Protein AF-A0A2W5VFY7-F1 (afdb_monomer_lite)

Secondary structure (DSSP, 8-state):
-HHHHHHHHHHHTSHHHHHHHHHHHSS-EEHHHHHTTSSS-HHHHHHHHHHHHHTTSEEEEEETTEEEEEE-THHHHHHHHHHHTTS-SS-HHHHHHHHHHHHHTT-SSHHHHHHHHHHHHHHHHTSSS--HHHHHHHHHHHHHHHHHHHHHHHHHHHHHHHTSPPPP------PPEEGGGS-HHHHHHHHHHHTT--HHHHHHHHT--HHHHHHHHHHHHTTS--PPPPS----SS----HHHHHHHHHH--TTEEEEEEE-TTS-EEEEEEE---

Radius of gyration: 32.77 Å; chains: 1; bounding box: 56×62×83 Å

Foldseek 3Di:
DVVLLVLVVVLVVDPLSVVLLVVLVVHKDWLCVSCVVDPDDSVVSVVSVVSCVVSVQWDWDDDPPTIIIHGDCPSVVVNVVVCPQPPDPDDPVVLLVLLLVLQVVQDDDNVSSNVRSVVLVVVQVVPVRRDSVVSSVCRNVSNVVVSVVCVVVVVVVVVVQVVADDDDDDDDDFDAAALVVDDPLLSVLVVVQLVVDALVRSCVVSVHDSVVNVVSVVVQCVGGVPDPPPDHDDDDQPDCPPSSVVCQVVSPDVFKHWGWGADNVSHIHIHIYGHDD

Organism: NCBI:txid48

InterPro domains:
  IPR001845 HTH ArsR-type DNA-binding domain [PR00778] (9-24)
  IPR001845 HTH ArsR-type DNA-binding domain [PR00778] (41-56)
  IPR001845 HTH ArsR-type DNA-binding domain [PR00778] (56-71)
  IPR001845 HTH ArsR-type DNA-binding domain [PS50987] (1-91)
  IPR001845 HTH ArsR-type DNA-binding domain [SM00418] (7-85)
  IPR011991 ArsR-like helix-turn-helix domain [cd00090] (9-75)
  IPR036388 Winged helix-like DNA-binding domain superfamily [G3DSA:1.10.10.10] (1-99)
  IPR036390 Winged helix DNA-binding domain superfamily [SSF46785] (1-86)
  IPR051081 HTH-type Metal-responsive Transcriptional Regulators [PTHR33154] (3-89)

Sequence (277 aa):
MVEQLDAVFHALADATRRSMLTHLADGERTVGELAEPFAMSFAGASKHLKVLEAAGLVRRRVEGRRHYFRLHAERLTDAHRWLGKRVPKKPVAAVRALAVEASRRHARVAHEVEDLAHDLILSALRRQSFDEDQFVRSLPGAARRHAAFVARTAGRRRAREAAVPPDDERQSSVDGAPISVLSPALQTTLRLLFAGLEKHELRYALGVSDAALRKRFEALRARAPIERPEATSNRAPPQLRRSQVGALPTLAGKSARVLAASDPDEHGLIFTEVLTK

Structure (mmCIF, N/CA/C/O backbone):
data_AF-A0A2W5VFY7-F1
#
_entry.id   AF-A0A2W5VFY7-F1
#
loop_
_atom_site.group_PDB
_atom_site.id
_atom_site.type_symbol
_atom_site.label_atom_id
_atom_site.label_alt_id
_atom_site.label_comp_id
_atom_site.label_asym_id
_atom_site.label_entity_id
_atom_site.label_seq_id
_atom_site.pdbx_PDB_ins_code
_atom_site.Cartn_x
_atom_site.Cartn_y
_atom_site.Cartn_z
_atom_site.occupancy
_atom_site.B_iso_or_equiv
_atom_site.auth_seq_id
_atom_site.auth_comp_id
_atom_site.auth_asym_id
_atom_site.auth_atom_id
_atom_site.pdbx_PDB_model_num
ATOM 1 N N . MET A 1 1 ? -18.248 -13.025 1.501 1.00 56.94 1 MET A N 1
ATOM 2 C CA . MET A 1 1 ? -16.785 -12.879 1.719 1.00 56.94 1 MET A CA 1
ATOM 3 C C . MET A 1 1 ? -16.292 -11.455 1.442 1.00 56.94 1 MET A C 1
ATOM 5 O O . MET A 1 1 ? -15.515 -10.968 2.246 1.00 56.94 1 MET A O 1
ATOM 9 N N . VAL A 1 2 ? -16.739 -10.778 0.368 1.00 63.44 2 VAL A N 1
ATOM 10 C CA . VAL A 1 2 ? -16.391 -9.361 0.090 1.00 63.44 2 VAL A CA 1
ATOM 11 C C . VAL A 1 2 ? -17.036 -8.408 1.107 1.00 63.44 2 VAL A C 1
ATOM 13 O O . VAL A 1 2 ? -16.309 -7.710 1.798 1.00 63.44 2 VAL A O 1
ATOM 16 N N . GLU A 1 3 ? -18.349 -8.512 1.337 1.00 68.94 3 GLU A N 1
ATOM 17 C CA . GLU A 1 3 ? -19.066 -7.668 2.319 1.00 68.94 3 GLU A CA 1
ATOM 18 C C . GLU A 1 3 ? -18.508 -7.771 3.752 1.00 68.94 3 GLU A C 1
ATOM 20 O O . GLU A 1 3 ? -18.483 -6.803 4.509 1.00 68.94 3 GLU A O 1
ATOM 25 N N . GLN A 1 4 ? -18.006 -8.950 4.134 1.00 78.81 4 GLN A N 1
ATOM 26 C CA . GLN A 1 4 ? -17.388 -9.164 5.447 1.00 78.81 4 GLN A CA 1
ATOM 27 C C . GLN A 1 4 ? -16.057 -8.412 5.582 1.00 78.81 4 GLN A C 1
ATOM 29 O O . GLN A 1 4 ? -15.710 -7.940 6.663 1.00 78.81 4 GLN A O 1
ATOM 34 N N . LEU A 1 5 ? -15.303 -8.325 4.485 1.00 88.31 5 LEU A N 1
ATOM 35 C CA . LEU A 1 5 ? -14.035 -7.612 4.419 1.00 88.31 5 LEU A CA 1
ATOM 36 C C . LEU A 1 5 ? -14.268 -6.098 4.441 1.00 88.31 5 LEU A C 1
ATOM 38 O O . LEU A 1 5 ? -13.533 -5.380 5.113 1.00 88.31 5 LEU A O 1
ATOM 42 N N . ASP A 1 6 ? -15.333 -5.637 3.781 1.00 91.75 6 ASP A N 1
ATOM 43 C CA . ASP A 1 6 ? -15.760 -4.236 3.800 1.00 91.75 6 ASP A CA 1
ATOM 44 C C . ASP A 1 6 ? -16.094 -3.782 5.224 1.00 91.75 6 ASP A C 1
ATOM 46 O O . ASP A 1 6 ? -15.643 -2.721 5.653 1.00 91.75 6 ASP A O 1
ATOM 50 N N . ALA A 1 7 ? -16.793 -4.615 6.005 1.00 92.25 7 ALA A N 1
ATOM 51 C CA . ALA A 1 7 ? -17.076 -4.330 7.412 1.00 92.25 7 ALA A CA 1
ATOM 52 C C . ALA A 1 7 ? -15.793 -4.221 8.256 1.00 92.25 7 ALA A C 1
ATOM 54 O O . ALA A 1 7 ? -15.668 -3.311 9.080 1.00 92.25 7 ALA A O 1
ATOM 55 N N . VAL A 1 8 ? -14.815 -5.106 8.028 1.00 93.81 8 VAL A N 1
ATOM 56 C CA . VAL A 1 8 ? -13.508 -5.052 8.702 1.00 93.81 8 VAL A CA 1
ATOM 57 C C . VAL A 1 8 ? -12.749 -3.782 8.325 1.00 93.81 8 VAL A C 1
ATOM 59 O O . VAL A 1 8 ? -12.285 -3.072 9.213 1.00 93.81 8 VAL A O 1
ATOM 62 N N . PHE A 1 9 ? -12.647 -3.444 7.039 1.00 93.62 9 PHE A N 1
ATOM 63 C CA . PHE A 1 9 ? -11.947 -2.232 6.610 1.00 93.62 9 PHE A CA 1
ATOM 64 C C . PHE A 1 9 ? -12.650 -0.959 7.073 1.00 93.62 9 PHE A C 1
ATOM 66 O O . PHE A 1 9 ? -11.986 -0.038 7.547 1.00 9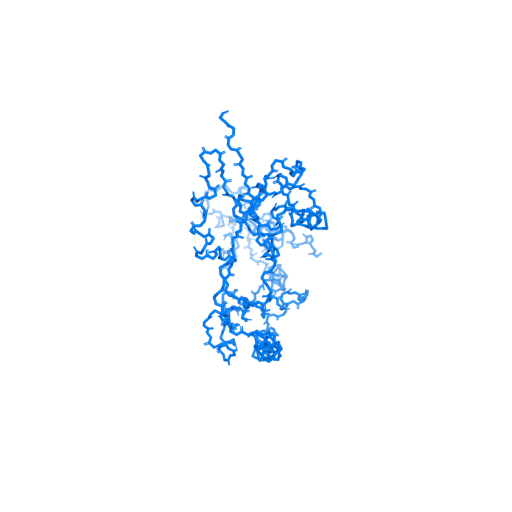3.62 9 PHE A O 1
ATOM 73 N N . HIS A 1 10 ? -13.981 -0.925 7.030 1.00 95.25 10 HIS A N 1
ATOM 74 C CA . HIS A 1 10 ? -14.764 0.173 7.583 1.00 95.25 10 HIS A CA 1
ATOM 75 C C . HIS A 1 10 ? -14.499 0.339 9.085 1.00 95.25 10 HIS A C 1
ATOM 77 O O . HIS A 1 10 ? -14.251 1.447 9.567 1.00 95.25 10 HIS A O 1
ATOM 83 N N . ALA A 1 11 ? -14.478 -0.760 9.841 1.00 95.69 11 ALA A N 1
ATOM 84 C CA . ALA A 1 11 ? -14.144 -0.729 11.257 1.00 95.69 11 ALA A CA 1
ATOM 85 C C . ALA A 1 11 ? -12.695 -0.260 11.495 1.00 95.69 11 ALA A C 1
ATOM 87 O O . ALA A 1 11 ? -12.460 0.571 12.369 1.00 95.69 11 ALA A O 1
ATOM 88 N N . LEU A 1 12 ? -11.734 -0.706 10.689 1.00 95.44 12 LEU A N 1
ATOM 89 C CA . LEU A 1 12 ? -10.328 -0.325 10.820 1.00 95.44 12 LEU A CA 1
ATOM 90 C C . LEU A 1 12 ? -10.004 1.076 10.288 1.00 95.44 12 LEU A C 1
ATOM 92 O O . LEU A 1 12 ? -8.921 1.564 10.587 1.00 95.44 12 LEU A O 1
ATOM 96 N N . ALA A 1 13 ? -10.889 1.744 9.545 1.00 95.94 13 ALA A N 1
ATOM 97 C CA . ALA A 1 13 ? -10.643 3.086 9.001 1.00 95.94 13 ALA A CA 1
ATOM 98 C C . ALA A 1 13 ? -10.534 4.185 10.083 1.00 95.94 13 ALA A C 1
ATOM 100 O O . ALA A 1 13 ? -9.880 5.206 9.875 1.00 95.94 13 ALA A O 1
ATOM 101 N N . ASP A 1 14 ? -11.087 3.954 11.272 1.00 97.06 14 ASP A N 1
ATOM 102 C CA . ASP A 1 14 ? -11.139 4.910 12.385 1.00 97.06 14 ASP A CA 1
ATOM 103 C C . ASP A 1 14 ? -9.990 4.711 13.384 1.00 97.06 14 ASP A C 1
ATOM 105 O O . ASP A 1 14 ? -9.709 3.594 13.825 1.00 97.06 14 ASP A O 1
ATOM 109 N N . ALA A 1 15 ? -9.313 5.804 13.744 1.00 95.88 15 ALA A N 1
ATOM 110 C CA . ALA A 1 15 ? -8.135 5.764 14.608 1.00 95.88 15 ALA A CA 1
ATOM 111 C C . ALA A 1 15 ? -8.451 5.304 16.040 1.00 95.88 15 ALA A C 1
ATOM 113 O O . ALA A 1 15 ? -7.681 4.530 16.611 1.00 95.88 15 ALA A O 1
ATOM 114 N N . THR A 1 16 ? -9.592 5.715 16.598 1.00 95.69 16 THR A N 1
ATOM 115 C CA . THR A 1 16 ? -10.028 5.302 17.936 1.00 95.69 16 THR A CA 1
ATOM 116 C C . THR A 1 16 ? -10.288 3.803 17.977 1.00 95.69 16 THR A C 1
ATOM 118 O O . THR A 1 16 ? -9.806 3.127 18.882 1.00 95.69 16 THR A O 1
ATOM 121 N N . ARG A 1 17 ? -10.985 3.248 16.976 1.00 96.31 17 ARG A N 1
ATOM 122 C CA . ARG A 1 17 ? -11.237 1.799 16.891 1.00 96.31 17 ARG A CA 1
ATOM 123 C C . ARG A 1 17 ? -9.942 0.998 16.798 1.00 96.31 17 ARG A C 1
ATOM 125 O O . ARG A 1 17 ? -9.814 -0.007 17.490 1.00 96.31 17 ARG A O 1
ATOM 132 N N . ARG A 1 18 ? -8.964 1.457 16.007 1.00 96.62 18 ARG A N 1
ATOM 133 C CA . ARG A 1 18 ? -7.632 0.826 15.959 1.00 96.62 18 ARG A CA 1
ATOM 134 C C . ARG A 1 18 ? -6.934 0.869 17.319 1.00 96.62 18 ARG A C 1
ATOM 136 O O . ARG A 1 18 ? -6.409 -0.149 17.743 1.00 96.62 18 ARG A O 1
ATOM 143 N N . SER A 1 19 ? -6.986 2.003 18.017 1.00 96.00 19 SER A N 1
ATOM 144 C CA . SER A 1 19 ? -6.386 2.146 19.349 1.00 96.00 19 SER A CA 1
ATOM 145 C C . SER A 1 19 ? -7.055 1.241 20.399 1.00 96.00 19 SER A C 1
ATOM 147 O O . SER A 1 19 ? -6.371 0.542 21.143 1.00 96.00 19 SER A O 1
ATOM 149 N N . MET A 1 20 ? -8.390 1.133 20.388 1.00 95.75 20 MET A N 1
ATOM 150 C CA . MET A 1 20 ? -9.117 0.178 21.239 1.00 95.75 20 MET A CA 1
ATOM 151 C C . MET A 1 20 ? -8.705 -1.276 20.964 1.00 95.75 20 MET A C 1
ATOM 153 O O . MET A 1 20 ? -8.529 -2.046 21.905 1.00 95.75 20 MET A O 1
ATOM 157 N N . LEU A 1 21 ? -8.521 -1.660 19.694 1.00 95.75 21 LEU A N 1
ATOM 158 C CA . LEU A 1 21 ? -8.020 -2.994 19.339 1.00 95.75 21 LEU A CA 1
ATOM 159 C C . LEU A 1 21 ? -6.585 -3.225 19.828 1.00 95.75 21 LEU A C 1
ATOM 161 O O . LEU A 1 21 ? -6.291 -4.329 20.275 1.00 95.75 21 LEU A O 1
ATOM 165 N N . THR A 1 22 ? -5.722 -2.204 19.788 1.00 95.19 22 THR A N 1
ATOM 166 C CA . THR A 1 22 ? -4.369 -2.273 20.359 1.00 95.19 22 THR A CA 1
ATOM 167 C C . THR A 1 22 ? -4.423 -2.562 21.858 1.00 95.19 22 THR A C 1
ATOM 169 O O . THR A 1 22 ? -3.763 -3.487 22.310 1.00 95.19 22 THR A O 1
ATOM 172 N N . HIS A 1 23 ? -5.269 -1.868 22.626 1.00 94.25 23 HIS A N 1
ATOM 173 C CA . HIS A 1 23 ? -5.410 -2.141 24.065 1.00 94.25 23 HIS A CA 1
ATOM 174 C C . HIS A 1 23 ? -5.974 -3.536 24.364 1.00 94.25 23 HIS A C 1
ATOM 176 O O . HIS A 1 23 ? -5.643 -4.133 25.388 1.00 94.25 23 HIS A O 1
ATOM 182 N N . LEU A 1 24 ? -6.826 -4.059 23.478 1.00 95.50 24 LEU A N 1
ATOM 183 C CA . LEU A 1 24 ? -7.365 -5.417 23.571 1.00 95.50 24 LEU A CA 1
ATOM 184 C C . LEU A 1 24 ? -6.367 -6.506 23.161 1.00 95.50 24 LEU A C 1
ATOM 186 O O . LEU A 1 24 ? -6.629 -7.682 23.420 1.00 95.50 24 LEU A O 1
ATOM 190 N N . ALA A 1 25 ? -5.250 -6.149 22.520 1.00 93.19 25 ALA A N 1
ATOM 191 C CA . ALA A 1 25 ? -4.179 -7.095 22.223 1.00 93.19 25 ALA A CA 1
ATOM 192 C C . ALA A 1 25 ? -3.462 -7.560 23.503 1.00 93.19 25 ALA A C 1
ATOM 194 O O . ALA A 1 25 ? -2.993 -8.694 23.551 1.00 93.19 25 ALA A O 1
ATOM 195 N N . ASP A 1 26 ? -3.453 -6.722 24.545 1.00 91.94 26 ASP A N 1
ATOM 196 C CA . ASP A 1 26 ? -2.826 -7.022 25.838 1.00 91.94 26 ASP A CA 1
ATOM 197 C C . ASP A 1 26 ? -3.727 -7.839 26.780 1.00 91.94 26 ASP A C 1
ATOM 199 O O . ASP A 1 26 ? -3.265 -8.333 27.807 1.00 91.94 26 ASP A O 1
ATOM 203 N N . GLY A 1 27 ? -5.021 -7.977 26.468 1.00 93.38 27 GLY A N 1
ATOM 204 C CA . GLY A 1 27 ? -5.960 -8.728 27.299 1.00 93.38 27 GLY A CA 1
ATOM 205 C C . GLY A 1 27 ? -7.416 -8.282 27.182 1.00 93.38 27 GLY A C 1
ATOM 206 O O . GLY A 1 27 ? -7.762 -7.331 26.481 1.00 93.38 27 GLY A O 1
ATOM 207 N N . GLU A 1 28 ? -8.287 -9.003 27.888 1.00 95.69 28 GLU A N 1
ATOM 208 C CA . GLU A 1 28 ? -9.704 -8.656 28.015 1.00 95.69 28 GLU A CA 1
ATOM 209 C C . GLU A 1 28 ? -9.864 -7.382 28.863 1.00 95.69 28 GLU A C 1
ATOM 211 O O . GLU A 1 28 ? -9.257 -7.263 29.924 1.00 95.69 28 GLU A O 1
ATOM 216 N N . ARG A 1 29 ? -10.683 -6.432 28.399 1.00 96.69 29 ARG A N 1
ATOM 217 C CA . ARG A 1 29 ? -10.926 -5.146 29.073 1.00 96.69 29 ARG A CA 1
ATOM 218 C C . ARG A 1 29 ? -12.399 -4.770 29.047 1.00 96.69 29 ARG A C 1
ATOM 220 O O . ARG A 1 29 ? -13.145 -5.139 28.142 1.00 96.69 29 ARG A O 1
ATOM 227 N N . THR A 1 30 ? -12.831 -4.008 30.034 1.00 95.88 30 THR A N 1
ATOM 228 C CA . THR A 1 30 ? -14.177 -3.445 30.113 1.00 95.88 30 THR A CA 1
ATOM 229 C C . THR A 1 30 ? -14.340 -2.224 29.210 1.00 95.88 30 THR A C 1
ATOM 231 O O . THR A 1 30 ? -13.368 -1.589 28.803 1.00 95.88 30 THR A O 1
ATOM 234 N N . VAL A 1 31 ? -15.591 -1.831 28.937 1.00 93.38 31 VAL A N 1
ATOM 235 C CA . VAL A 1 31 ? -15.885 -0.572 28.218 1.00 93.38 31 VAL A CA 1
ATOM 236 C C . VAL A 1 31 ? -15.211 0.629 28.880 1.00 93.38 31 VAL A C 1
ATOM 238 O O . VAL A 1 31 ? -14.750 1.516 28.174 1.00 93.38 31 VAL A O 1
ATOM 241 N N . GLY A 1 32 ? -15.164 0.671 30.216 1.00 91.81 32 GLY A N 1
ATOM 242 C CA . GLY A 1 32 ? -14.582 1.802 30.936 1.00 91.81 32 GLY A CA 1
ATOM 243 C C . GLY A 1 32 ? -13.075 1.890 30.792 1.00 91.81 32 GLY A C 1
ATOM 244 O O . GLY A 1 32 ? -12.577 2.952 30.444 1.00 91.81 32 GLY A O 1
ATOM 245 N N . GLU A 1 33 ? -12.376 0.768 30.933 1.00 93.44 33 GLU A N 1
ATOM 246 C CA . GLU A 1 33 ? -10.927 0.700 30.697 1.00 93.44 33 GLU A CA 1
ATOM 247 C C . GLU A 1 33 ? -10.572 1.020 29.237 1.00 93.44 33 GLU A C 1
ATOM 249 O O . GLU A 1 33 ? -9.528 1.597 28.953 1.00 93.44 33 GLU A O 1
ATOM 254 N N . LEU A 1 34 ? -11.447 0.676 28.284 1.00 93.50 34 LEU A N 1
ATOM 255 C CA . LEU A 1 34 ? -11.261 1.037 26.876 1.00 93.50 34 LEU A CA 1
ATOM 256 C C . LEU A 1 34 ? -11.631 2.490 26.569 1.00 93.50 34 LEU A C 1
ATOM 258 O O . LEU A 1 34 ? -11.186 3.006 25.550 1.00 93.50 34 LEU A O 1
ATOM 262 N N . ALA A 1 35 ? -12.449 3.138 27.396 1.00 93.25 35 ALA A N 1
ATOM 263 C CA . ALA A 1 35 ? -12.851 4.530 27.219 1.00 93.25 35 ALA A CA 1
ATOM 264 C C . ALA A 1 35 ? -11.875 5.508 27.885 1.00 93.25 35 ALA A C 1
ATOM 266 O O . ALA A 1 35 ? -11.680 6.594 27.353 1.00 93.25 35 ALA A O 1
ATOM 267 N N . GLU A 1 36 ? -11.252 5.115 29.001 1.00 92.06 36 GLU A N 1
ATOM 268 C CA . GLU A 1 36 ? -10.331 5.928 29.811 1.00 92.06 36 GLU A CA 1
ATOM 269 C C . GLU A 1 36 ? -9.268 6.701 29.000 1.00 92.06 36 GLU A C 1
ATOM 271 O O . GLU A 1 36 ? -9.088 7.891 29.260 1.00 92.06 36 GLU A O 1
ATOM 276 N N . PRO A 1 37 ? -8.613 6.120 27.974 1.00 90.12 37 PRO A N 1
ATOM 277 C CA . PRO A 1 37 ? -7.569 6.815 27.214 1.00 90.12 37 PRO A CA 1
ATOM 278 C C . PRO A 1 37 ? -8.103 7.901 26.268 1.00 90.12 37 PRO A C 1
ATOM 280 O O . PRO A 1 37 ? -7.323 8.587 25.607 1.00 90.12 37 PRO A O 1
ATOM 283 N N . PHE A 1 38 ? -9.423 8.033 26.140 1.00 91.06 38 PHE A N 1
ATOM 284 C CA . PHE A 1 38 ? -10.064 8.909 25.173 1.00 91.06 38 PHE A CA 1
ATOM 285 C C . PHE A 1 38 ? -10.963 9.931 25.871 1.00 91.06 38 PHE A C 1
ATOM 287 O O . PHE A 1 38 ? -11.757 9.597 26.746 1.00 91.06 38 PHE A O 1
ATOM 294 N N . ALA A 1 39 ? -10.927 11.184 25.410 1.00 86.06 39 ALA A N 1
ATOM 295 C CA . ALA A 1 39 ? -11.841 12.234 25.862 1.00 86.06 39 ALA A CA 1
ATOM 296 C C . ALA A 1 39 ? -13.250 12.058 25.251 1.00 86.06 39 ALA A C 1
ATOM 298 O O . ALA A 1 39 ? -13.718 12.890 24.475 1.00 86.06 39 ALA A O 1
ATOM 299 N N . MET A 1 40 ? -13.919 10.940 25.548 1.00 86.75 40 MET A N 1
ATOM 300 C CA . MET A 1 40 ? -15.262 10.629 25.050 1.00 86.75 40 MET A CA 1
ATOM 301 C C . MET A 1 40 ? -16.171 10.048 26.128 1.00 86.75 40 MET A C 1
ATOM 303 O O . MET A 1 40 ? -15.728 9.534 27.149 1.00 86.75 40 MET A O 1
ATOM 307 N N . SER A 1 41 ? -17.477 10.085 25.869 1.00 90.94 41 SER A N 1
ATOM 308 C CA . SER A 1 41 ? -18.462 9.449 26.740 1.00 90.94 41 SER A CA 1
ATOM 309 C C . SER A 1 41 ? -18.464 7.922 26.590 1.00 90.94 41 SER A C 1
ATOM 311 O O . SER A 1 41 ? -18.134 7.379 25.531 1.00 90.94 41 SER A O 1
ATOM 313 N N . PHE A 1 42 ? -18.959 7.216 27.613 1.00 89.44 42 PHE A N 1
ATOM 314 C CA . PHE A 1 42 ? -19.211 5.768 27.545 1.00 89.44 42 PHE A CA 1
ATOM 315 C C . PHE A 1 42 ? -20.128 5.374 26.379 1.00 89.44 42 PHE A C 1
ATOM 317 O O . PHE A 1 42 ? -19.962 4.305 25.790 1.00 89.44 42 PHE A O 1
ATOM 324 N N . ALA A 1 43 ? -21.087 6.233 26.021 1.00 90.56 43 ALA A N 1
ATOM 325 C CA . ALA A 1 43 ? -21.954 6.020 24.865 1.00 90.56 43 ALA A CA 1
ATOM 326 C C . ALA A 1 43 ? -21.160 6.078 23.548 1.00 90.56 43 ALA A C 1
ATOM 328 O O . ALA A 1 43 ? -21.373 5.243 22.666 1.00 90.56 43 ALA A O 1
ATOM 329 N N . GLY A 1 44 ? -20.204 7.011 23.443 1.00 93.62 44 GLY A N 1
ATOM 330 C CA . GLY A 1 44 ? -19.252 7.087 22.335 1.00 93.62 44 GLY A CA 1
ATOM 331 C C . GLY A 1 44 ? -18.414 5.815 22.229 1.00 93.62 44 GLY A C 1
ATOM 332 O O . GLY A 1 44 ? -18.437 5.148 21.194 1.00 93.62 44 GLY A O 1
ATOM 333 N N . ALA A 1 45 ? -17.775 5.407 23.327 1.00 94.06 45 ALA A N 1
ATOM 334 C CA . ALA A 1 45 ? -16.979 4.180 23.375 1.00 94.06 45 ALA A CA 1
ATOM 335 C C . ALA A 1 45 ? -17.803 2.933 23.004 1.00 94.06 45 ALA A C 1
ATOM 337 O O . ALA A 1 45 ? -17.387 2.117 22.182 1.00 94.06 45 ALA A O 1
ATOM 338 N N . SER A 1 46 ? -19.029 2.832 23.521 1.00 94.50 46 SER A N 1
ATOM 339 C CA . SER A 1 46 ? -19.959 1.743 23.199 1.00 94.50 46 SER A CA 1
ATOM 340 C C . SER A 1 46 ? -20.325 1.707 21.713 1.00 94.50 46 SER A C 1
ATOM 342 O O . SER A 1 46 ? -20.490 0.625 21.152 1.00 94.50 46 SER A O 1
ATOM 344 N N . LYS A 1 47 ? -20.436 2.863 21.044 1.00 95.88 47 LYS A N 1
ATOM 345 C CA . LYS A 1 47 ? -20.679 2.926 19.596 1.00 95.88 47 LYS A CA 1
ATOM 346 C C . LYS A 1 47 ? -19.493 2.363 18.812 1.00 95.88 47 LYS A C 1
ATOM 348 O O . LYS A 1 47 ? -19.707 1.573 17.895 1.00 95.88 47 LYS A O 1
ATOM 353 N N . HIS A 1 48 ? -18.263 2.708 19.194 1.00 96.56 48 HIS A N 1
ATOM 354 C CA . HIS A 1 48 ? -17.059 2.137 18.584 1.00 96.56 48 HIS A CA 1
ATOM 355 C C . HIS A 1 48 ? -17.001 0.615 18.774 1.00 96.56 48 HIS A C 1
ATOM 357 O O . HIS A 1 48 ? -16.778 -0.113 17.806 1.00 96.56 48 HIS A O 1
ATOM 363 N N . LEU A 1 49 ? -17.285 0.130 19.987 1.00 96.06 49 LEU A N 1
ATOM 364 C CA . LEU A 1 49 ? -17.287 -1.300 20.304 1.00 96.06 49 LEU A CA 1
ATOM 365 C C . LEU A 1 49 ? -18.376 -2.073 19.556 1.00 96.06 49 LEU A C 1
ATOM 367 O O . LEU A 1 49 ? -18.103 -3.169 19.082 1.00 96.06 49 LEU A O 1
ATOM 371 N N . LYS A 1 50 ? -19.567 -1.493 19.356 1.00 96.19 50 LYS A N 1
ATOM 372 C CA . LYS A 1 50 ? -20.617 -2.099 18.517 1.00 96.19 50 LYS A CA 1
ATOM 373 C C . LYS A 1 50 ? -20.173 -2.280 17.067 1.00 96.19 50 LYS A C 1
ATOM 375 O O . LYS A 1 50 ? -20.453 -3.316 16.476 1.00 96.19 50 LYS A O 1
ATOM 380 N N . VAL A 1 51 ? -19.473 -1.299 16.490 1.00 96.62 51 VAL A N 1
ATOM 381 C CA . VAL A 1 51 ? -18.933 -1.414 15.121 1.00 96.62 51 VAL A CA 1
ATOM 382 C C . VAL A 1 51 ? -17.864 -2.506 15.051 1.00 96.62 51 VAL A C 1
ATOM 384 O O . VAL A 1 51 ? -17.867 -3.310 14.122 1.00 96.62 51 VAL A O 1
ATOM 387 N N . LEU A 1 52 ? -16.974 -2.570 16.045 1.00 96.31 52 LEU A N 1
ATOM 388 C CA . LEU A 1 52 ? -15.961 -3.623 16.140 1.00 96.31 52 LEU A CA 1
ATOM 389 C C . LEU A 1 52 ? -16.587 -5.021 16.311 1.00 96.31 52 LEU A C 1
ATOM 391 O O . LEU A 1 52 ? -16.113 -5.979 15.701 1.00 96.31 52 LEU A O 1
ATOM 395 N N . GLU A 1 53 ? -17.647 -5.142 17.113 1.00 95.25 53 GLU A N 1
ATOM 396 C CA . GLU A 1 53 ? -18.388 -6.390 17.346 1.00 95.25 53 GLU A CA 1
ATOM 397 C C . GLU A 1 53 ? -19.120 -6.830 16.069 1.00 95.25 53 GLU A C 1
ATOM 399 O O . GLU A 1 53 ? -19.004 -7.986 15.667 1.00 95.25 53 GLU A O 1
ATOM 404 N N . ALA A 1 54 ? -19.775 -5.900 15.364 1.00 93.94 54 ALA A N 1
ATOM 405 C CA . ALA A 1 54 ? -20.432 -6.162 14.081 1.00 93.94 54 ALA A CA 1
ATOM 406 C C . ALA A 1 54 ? -19.445 -6.606 12.985 1.00 93.94 54 ALA A C 1
ATOM 408 O O . ALA A 1 54 ? -19.761 -7.482 12.183 1.00 93.94 54 ALA A O 1
ATOM 409 N N . ALA A 1 55 ? -18.227 -6.055 12.980 1.00 94.31 55 ALA A N 1
ATOM 410 C CA . ALA A 1 55 ? -17.143 -6.494 12.100 1.00 94.31 55 ALA A CA 1
ATOM 411 C C . ALA A 1 55 ? -16.483 -7.817 12.551 1.00 94.31 55 ALA A C 1
ATOM 413 O O . ALA A 1 55 ? -15.603 -8.340 11.866 1.00 94.31 55 ALA A O 1
ATOM 414 N N . GLY A 1 56 ? -16.881 -8.369 13.704 1.00 93.81 56 GLY A N 1
ATOM 415 C CA . GLY A 1 56 ? -16.322 -9.597 14.269 1.00 93.81 56 GLY A CA 1
ATOM 416 C C . GLY A 1 56 ? -14.873 -9.466 14.746 1.00 93.81 56 GLY A C 1
ATOM 417 O O . GLY A 1 56 ? -14.176 -10.479 14.838 1.00 93.81 56 GLY A O 1
ATOM 418 N N . LEU A 1 57 ? -14.415 -8.239 15.021 1.00 95.62 57 LEU A N 1
ATOM 419 C CA . LEU A 1 57 ? -13.058 -7.925 15.484 1.00 95.62 57 LEU A CA 1
ATOM 420 C C . LEU A 1 57 ? -12.910 -8.043 17.005 1.00 95.62 57 LEU A C 1
ATOM 422 O O . LEU A 1 57 ? -11.795 -8.171 17.507 1.00 95.62 57 LEU A O 1
ATOM 426 N N . VAL A 1 58 ? -14.022 -8.038 17.741 1.00 96.06 58 VAL A N 1
ATOM 427 C CA . VAL A 1 58 ? -14.057 -8.251 19.193 1.00 96.06 58 VAL A CA 1
ATOM 428 C C . VAL A 1 58 ? -15.163 -9.233 19.565 1.00 96.06 58 VAL A C 1
ATOM 430 O O . VAL A 1 58 ? -16.158 -9.360 18.852 1.00 96.06 58 VAL A O 1
ATOM 433 N N . ARG A 1 59 ? -15.004 -9.919 20.700 1.00 95.31 59 ARG A N 1
ATOM 434 C CA . ARG A 1 59 ? -16.084 -10.674 21.351 1.00 95.31 59 ARG A CA 1
ATOM 435 C C . ARG A 1 59 ? -16.423 -10.034 22.686 1.00 95.31 59 ARG A C 1
ATOM 437 O O . ARG A 1 59 ? -15.523 -9.611 23.409 1.00 95.31 59 ARG A O 1
ATOM 444 N N . ARG A 1 60 ? -17.713 -10.014 23.005 1.00 95.81 60 ARG A N 1
ATOM 445 C CA . ARG A 1 60 ? -18.246 -9.479 24.254 1.00 95.81 60 ARG A CA 1
ATOM 446 C C . ARG A 1 60 ? -18.615 -10.610 25.210 1.00 95.81 60 ARG A C 1
ATOM 448 O O . ARG A 1 60 ? -19.308 -11.546 24.820 1.00 95.81 60 ARG A O 1
ATOM 455 N N . ARG A 1 61 ? -18.194 -10.492 26.467 1.00 95.69 61 ARG A N 1
ATOM 456 C CA . ARG A 1 61 ? -18.598 -11.335 27.597 1.00 95.69 61 ARG A CA 1
ATOM 457 C C . ARG A 1 61 ? -19.271 -10.448 28.640 1.00 95.69 61 ARG A C 1
ATOM 459 O O . ARG A 1 61 ? -18.817 -9.337 28.902 1.00 95.69 61 ARG A O 1
ATOM 466 N N . VAL A 1 62 ? -20.383 -10.906 29.203 1.00 94.62 62 VAL A N 1
ATOM 467 C CA . VAL A 1 62 ? -21.125 -10.156 30.225 1.00 94.62 62 VAL A CA 1
ATOM 468 C C . VAL A 1 62 ? -20.932 -10.847 31.562 1.00 94.62 62 VAL A C 1
ATOM 470 O O . VAL A 1 62 ? -21.172 -12.046 31.671 1.00 94.62 62 VAL A O 1
ATOM 473 N N . GLU A 1 63 ? -20.500 -10.091 32.565 1.00 94.19 63 GLU A N 1
ATOM 474 C CA . GLU A 1 63 ? -20.329 -10.573 33.933 1.00 94.19 63 GLU A CA 1
ATOM 475 C C . GLU A 1 63 ? -20.940 -9.551 34.898 1.00 94.19 63 GLU A C 1
ATOM 477 O O . GLU A 1 63 ? -20.437 -8.440 35.096 1.00 94.19 63 GLU A O 1
ATOM 482 N N . GLY A 1 64 ? -22.109 -9.905 35.437 1.00 94.06 64 GLY A N 1
ATOM 483 C CA . GLY A 1 64 ? -22.946 -8.987 36.204 1.00 94.06 64 GLY A CA 1
ATOM 484 C C . GLY A 1 64 ? -23.313 -7.747 35.384 1.00 94.06 64 GLY A C 1
ATOM 485 O O . GLY A 1 64 ? -23.965 -7.842 34.348 1.00 94.06 64 GLY A O 1
ATOM 486 N N . ARG A 1 65 ? -22.887 -6.570 35.859 1.00 89.75 65 ARG A N 1
ATOM 487 C CA . ARG A 1 65 ? -23.114 -5.274 35.190 1.00 89.75 65 ARG A CA 1
ATOM 488 C C . ARG A 1 65 ? -21.966 -4.848 34.270 1.00 89.75 65 ARG A C 1
ATOM 490 O O . ARG A 1 65 ? -22.048 -3.793 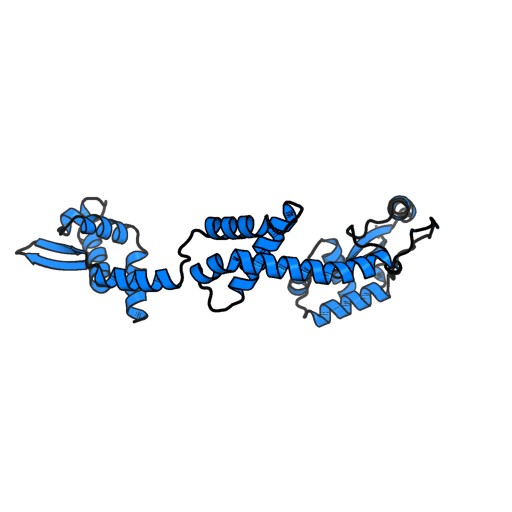33.647 1.00 89.75 65 ARG A O 1
ATOM 497 N N . ARG A 1 66 ? -20.873 -5.615 34.217 1.00 92.50 66 ARG A N 1
ATOM 498 C CA . ARG A 1 66 ? -19.680 -5.270 33.440 1.00 92.50 66 ARG A CA 1
ATOM 499 C C . ARG A 1 66 ? -19.704 -5.992 32.096 1.00 92.50 66 ARG A C 1
ATOM 501 O O . ARG A 1 66 ? -19.979 -7.188 32.011 1.00 92.50 66 ARG A O 1
ATOM 508 N N . HIS A 1 67 ? -19.399 -5.240 31.043 1.00 94.50 67 HIS A N 1
ATOM 509 C CA . HIS A 1 67 ? -19.207 -5.770 29.699 1.00 94.50 67 HIS A CA 1
ATOM 510 C C . HIS A 1 67 ? -17.717 -5.819 29.407 1.00 94.50 67 HIS A C 1
ATOM 512 O O . HIS A 1 67 ? -17.071 -4.775 29.312 1.00 94.50 67 HIS A O 1
ATOM 518 N N . TYR A 1 68 ? -17.214 -7.034 29.266 1.00 96.50 68 TYR A N 1
ATOM 519 C CA . TYR A 1 68 ? -15.839 -7.339 28.934 1.00 96.50 68 TYR A CA 1
ATOM 520 C C . TYR A 1 68 ? -15.720 -7.577 27.433 1.00 96.50 68 TYR A C 1
ATOM 522 O O . TYR A 1 68 ? -16.582 -8.208 26.818 1.00 96.50 68 TYR A O 1
ATOM 530 N N . PHE A 1 69 ? -14.659 -7.054 26.840 1.00 97.12 69 PHE A N 1
ATOM 531 C CA . PHE A 1 69 ? -14.343 -7.184 25.430 1.00 97.12 69 PHE A CA 1
ATOM 532 C C . PHE A 1 69 ? -12.970 -7.811 25.295 1.00 97.12 69 PHE A C 1
ATOM 534 O O . PHE A 1 69 ? -12.040 -7.446 26.008 1.00 97.12 69 PHE A O 1
ATOM 541 N N . ARG A 1 70 ? -12.845 -8.737 24.350 1.00 96.06 70 ARG A N 1
ATOM 542 C CA . ARG A 1 70 ? -11.572 -9.351 23.975 1.00 96.06 70 ARG A CA 1
ATOM 543 C C . ARG A 1 70 ? -11.371 -9.272 22.472 1.00 96.06 70 ARG A C 1
ATOM 545 O O . ARG A 1 70 ? -12.344 -9.352 21.714 1.00 96.06 70 ARG A O 1
ATOM 552 N N . LEU A 1 71 ? -10.116 -9.177 22.043 1.00 95.44 71 LEU A N 1
ATOM 553 C CA . LEU A 1 71 ? -9.760 -9.225 20.630 1.00 95.44 71 LEU A CA 1
ATOM 554 C C . LEU A 1 71 ? -10.187 -10.562 20.000 1.00 95.44 71 LEU A C 1
ATOM 556 O O . LEU A 1 71 ? -10.048 -11.634 20.594 1.00 95.44 71 LEU A O 1
ATOM 560 N N . HIS A 1 72 ? -10.701 -10.498 18.775 1.00 92.38 72 HIS A N 1
ATOM 561 C CA . HIS A 1 72 ? -11.044 -11.661 17.969 1.00 92.38 72 HIS A CA 1
ATOM 562 C C . HIS A 1 72 ? -10.242 -11.663 16.662 1.00 92.38 72 HIS A C 1
ATOM 564 O O . HIS A 1 72 ? -10.660 -11.122 15.638 1.00 92.38 72 HIS A O 1
ATOM 570 N N . ALA A 1 73 ? -9.054 -12.269 16.715 1.00 84.81 73 ALA A N 1
ATOM 571 C CA . ALA A 1 73 ? -8.043 -12.157 15.665 1.00 84.81 73 ALA A CA 1
ATOM 572 C C . ALA A 1 73 ? -8.386 -12.877 14.346 1.00 84.81 73 ALA A C 1
ATOM 574 O O . ALA A 1 73 ? -7.822 -12.522 13.316 1.00 84.81 73 ALA A O 1
ATOM 575 N N . GLU A 1 74 ? -9.319 -13.837 14.332 1.00 85.19 74 GLU A N 1
ATOM 576 C CA . GLU A 1 74 ? -9.640 -14.621 13.124 1.00 85.19 74 GLU A CA 1
ATOM 577 C C . GLU A 1 74 ? -10.026 -13.734 11.931 1.00 85.19 74 GLU A C 1
ATOM 579 O O . GLU A 1 74 ? -9.553 -13.931 10.812 1.00 85.19 74 GLU A O 1
ATOM 584 N N . ARG A 1 75 ? -10.831 -12.690 12.171 1.00 83.38 75 ARG A N 1
ATOM 585 C CA . ARG A 1 75 ? -11.256 -11.760 11.112 1.00 83.38 75 ARG A CA 1
ATOM 586 C C . ARG A 1 75 ? -10.120 -10.862 10.624 1.00 83.38 75 ARG A C 1
ATOM 588 O O . ARG A 1 75 ? -10.088 -10.495 9.450 1.00 83.38 75 ARG A O 1
ATOM 595 N N . LEU A 1 76 ? -9.152 -10.561 11.490 1.00 86.88 76 LEU A N 1
ATOM 596 C CA . LEU A 1 76 ? -7.924 -9.875 11.088 1.00 86.88 76 LEU A CA 1
ATOM 597 C C . LEU A 1 76 ? -7.038 -10.779 10.228 1.00 86.88 76 LEU A C 1
ATOM 599 O O . LEU A 1 76 ? -6.402 -10.283 9.303 1.00 86.88 76 LEU A O 1
ATOM 603 N N . THR A 1 77 ? -7.025 -12.093 10.469 1.00 86.44 77 THR A N 1
ATOM 604 C CA . THR A 1 77 ? -6.289 -13.050 9.630 1.00 86.44 77 THR A CA 1
ATOM 605 C C . THR A 1 77 ? -6.817 -13.073 8.196 1.00 86.44 77 THR A C 1
ATOM 607 O O . THR A 1 77 ? -6.020 -13.085 7.256 1.00 86.44 77 THR A O 1
ATOM 610 N N . ASP A 1 78 ? -8.136 -13.021 8.006 1.00 85.19 78 ASP A N 1
ATOM 611 C CA . ASP A 1 78 ? -8.752 -12.958 6.673 1.00 85.19 78 ASP A CA 1
ATOM 612 C C . ASP A 1 78 ? -8.364 -11.669 5.927 1.00 85.19 78 ASP A C 1
ATOM 614 O O . ASP A 1 78 ? -7.930 -11.720 4.769 1.00 85.19 78 ASP A O 1
ATOM 618 N N . ALA A 1 79 ? -8.443 -10.518 6.606 1.00 87.56 79 ALA A N 1
ATOM 619 C CA . ALA A 1 79 ? -8.005 -9.229 6.068 1.00 87.56 79 ALA A CA 1
ATOM 620 C C . ALA A 1 79 ? -6.504 -9.214 5.744 1.00 87.56 79 ALA A C 1
ATOM 622 O O . ALA A 1 79 ? -6.106 -8.800 4.653 1.00 87.56 79 ALA A O 1
ATOM 623 N N . HIS A 1 80 ? -5.672 -9.741 6.643 1.00 87.56 80 HIS A N 1
ATOM 624 C CA . HIS A 1 80 ? -4.233 -9.864 6.437 1.00 87.56 80 HIS A CA 1
ATOM 625 C C . HIS A 1 80 ? -3.907 -10.755 5.233 1.00 87.56 80 HIS A C 1
ATOM 627 O O . HIS A 1 80 ? -3.089 -10.388 4.394 1.00 87.56 80 HIS A O 1
ATOM 633 N N . ARG A 1 81 ? -4.594 -11.894 5.081 1.00 86.56 81 ARG A N 1
ATOM 634 C CA . ARG A 1 81 ? -4.431 -12.790 3.927 1.00 86.56 81 ARG A CA 1
ATOM 635 C C . ARG A 1 81 ? -4.823 -12.108 2.619 1.00 86.56 81 ARG A C 1
ATOM 637 O O . ARG A 1 81 ? -4.157 -12.305 1.603 1.00 86.56 81 ARG A O 1
ATOM 644 N N . TRP A 1 82 ? -5.905 -11.330 2.616 1.00 87.94 82 TRP A N 1
ATOM 645 C CA . TRP A 1 82 ? -6.327 -10.585 1.431 1.00 87.94 82 TRP A CA 1
ATOM 646 C C . TRP A 1 82 ? -5.314 -9.499 1.046 1.00 87.94 82 TRP A C 1
ATOM 648 O O . TRP A 1 82 ? -4.997 -9.370 -0.142 1.00 87.94 82 TRP A O 1
ATOM 658 N N . LEU A 1 83 ? -4.779 -8.775 2.038 1.00 86.06 83 LEU A N 1
ATOM 659 C CA . LEU A 1 83 ? -3.746 -7.753 1.853 1.00 86.06 83 LEU A CA 1
ATOM 660 C C . LEU A 1 83 ? -2.427 -8.366 1.379 1.00 86.06 83 LEU A C 1
ATOM 662 O O . LEU A 1 83 ? -1.859 -7.884 0.407 1.00 86.06 83 LEU A O 1
ATOM 666 N N . GLY A 1 84 ? -1.974 -9.466 1.981 1.00 83.19 84 GLY A N 1
ATOM 667 C CA . GLY A 1 84 ? -0.715 -10.128 1.623 1.00 83.19 84 GLY A CA 1
ATOM 668 C C . GLY A 1 84 ? -0.669 -10.681 0.193 1.00 83.19 84 GLY A C 1
ATOM 669 O O . GLY A 1 84 ? 0.409 -10.945 -0.327 1.00 83.19 84 GLY A O 1
ATOM 670 N N . LYS A 1 85 ? -1.822 -10.830 -0.474 1.00 79.56 85 LYS A N 1
ATOM 671 C CA . LYS A 1 85 ? -1.895 -11.169 -1.907 1.00 79.56 85 LYS A CA 1
ATOM 672 C C . LYS A 1 85 ? -1.704 -9.968 -2.841 1.00 79.56 85 LYS A C 1
ATOM 674 O O . LYS A 1 85 ? -1.549 -10.173 -4.038 1.00 79.56 85 LYS A O 1
ATOM 679 N N . ARG A 1 86 ? -1.808 -8.736 -2.336 1.00 77.06 86 ARG A N 1
ATOM 680 C CA . ARG A 1 86 ? -1.873 -7.500 -3.142 1.00 77.06 86 ARG A CA 1
ATOM 681 C C . ARG A 1 86 ? -0.812 -6.472 -2.766 1.00 77.06 86 ARG A C 1
ATOM 683 O O . ARG A 1 86 ? -0.388 -5.706 -3.623 1.00 77.06 86 ARG A O 1
ATOM 690 N N . VAL A 1 87 ? -0.403 -6.443 -1.503 1.00 75.88 87 VAL A N 1
ATOM 691 C CA . VAL A 1 87 ? 0.673 -5.586 -1.007 1.00 75.88 87 VAL A CA 1
ATOM 692 C C . VAL A 1 87 ? 2.008 -6.287 -1.285 1.00 75.88 87 VAL A C 1
ATOM 694 O O . VAL A 1 87 ? 2.134 -7.469 -0.955 1.00 75.88 87 VAL A O 1
ATOM 697 N N . PRO A 1 88 ? 2.997 -5.605 -1.891 1.00 70.12 88 PRO A N 1
ATOM 698 C CA . PRO A 1 88 ? 4.324 -6.181 -2.089 1.00 70.12 88 PRO A CA 1
ATOM 699 C C . PRO A 1 88 ? 4.950 -6.556 -0.737 1.00 70.12 88 PRO A C 1
ATOM 701 O O . PRO A 1 88 ? 4.822 -5.823 0.245 1.00 70.12 88 PRO A O 1
ATOM 704 N N . LYS A 1 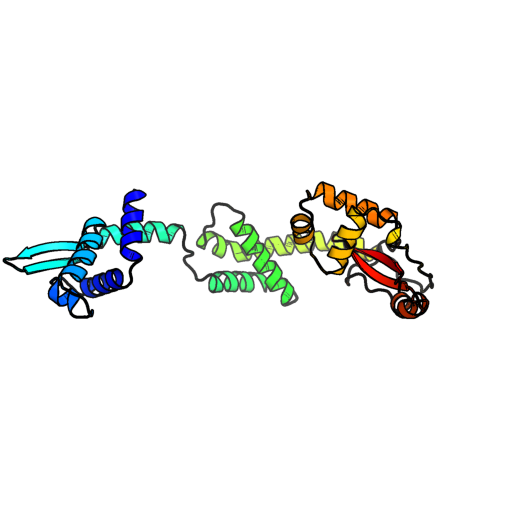89 ? 5.600 -7.722 -0.679 1.00 73.19 89 LYS A N 1
ATOM 705 C CA . LYS A 1 89 ? 6.214 -8.269 0.541 1.00 73.19 89 LYS A CA 1
ATOM 706 C C . LYS A 1 89 ? 7.468 -7.488 0.914 1.00 73.19 89 LYS A C 1
ATOM 708 O O . LYS A 1 89 ? 7.735 -7.277 2.095 1.00 73.19 89 LYS A O 1
ATOM 713 N N . LYS A 1 90 ? 8.242 -7.059 -0.083 1.00 78.75 90 LYS A N 1
ATOM 714 C CA . LYS A 1 90 ? 9.389 -6.173 0.108 1.00 78.75 90 LYS A CA 1
ATOM 715 C C . LYS A 1 90 ? 8.986 -4.723 -0.138 1.00 78.75 90 LYS A C 1
ATOM 717 O O . LYS A 1 90 ? 8.194 -4.444 -1.040 1.00 78.75 90 LYS A O 1
ATOM 722 N N . PRO A 1 91 ? 9.597 -3.769 0.588 1.00 78.50 91 PRO A N 1
ATOM 723 C CA . PRO A 1 91 ? 9.507 -2.365 0.224 1.00 78.50 91 PRO A CA 1
ATOM 724 C C . PRO A 1 91 ? 9.895 -2.174 -1.245 1.00 78.50 91 PRO A C 1
ATOM 726 O O . PRO A 1 91 ? 10.885 -2.747 -1.707 1.00 78.50 91 PRO A O 1
ATOM 729 N N . VAL A 1 92 ? 9.162 -1.326 -1.968 1.00 78.25 92 VAL A N 1
ATOM 730 C CA . VAL A 1 92 ? 9.431 -1.024 -3.389 1.00 78.25 92 VAL A CA 1
ATOM 731 C C . VAL A 1 92 ? 10.892 -0.606 -3.604 1.00 78.25 92 VAL A C 1
ATOM 733 O O . VAL A 1 92 ? 11.531 -1.032 -4.565 1.00 78.25 92 VAL A O 1
ATOM 736 N N . ALA A 1 93 ? 11.458 0.148 -2.657 1.00 81.25 93 ALA A N 1
ATOM 737 C CA . ALA A 1 93 ? 12.864 0.542 -2.667 1.00 81.25 93 ALA A CA 1
ATOM 738 C C . ALA A 1 93 ? 13.831 -0.658 -2.645 1.00 81.25 93 ALA A C 1
ATOM 740 O O . ALA A 1 93 ? 14.835 -0.648 -3.356 1.00 81.25 93 ALA A O 1
ATOM 741 N N . ALA A 1 94 ? 13.520 -1.713 -1.886 1.00 84.75 94 ALA A N 1
ATOM 742 C CA . ALA A 1 94 ? 14.346 -2.916 -1.814 1.00 84.75 94 ALA A CA 1
ATOM 743 C C . ALA A 1 94 ? 14.279 -3.729 -3.116 1.00 84.75 94 ALA A C 1
ATOM 745 O O . ALA A 1 94 ? 15.304 -4.206 -3.599 1.00 84.75 94 ALA A O 1
ATOM 746 N N . VAL A 1 95 ? 13.095 -3.841 -3.729 1.00 85.19 95 VAL A N 1
ATOM 747 C CA . VAL A 1 95 ? 12.935 -4.494 -5.041 1.00 85.19 95 VAL A CA 1
ATOM 748 C C . VAL A 1 95 ? 13.723 -3.745 -6.120 1.00 85.19 95 VAL A C 1
ATOM 750 O O . VAL A 1 95 ? 14.441 -4.368 -6.904 1.00 85.19 95 VAL A O 1
ATOM 753 N N . ARG A 1 96 ? 13.660 -2.407 -6.116 1.00 88.75 96 ARG A N 1
ATOM 754 C CA . ARG A 1 96 ? 14.451 -1.557 -7.015 1.00 88.75 96 ARG A CA 1
ATOM 755 C C . ARG A 1 96 ? 15.952 -1.757 -6.815 1.00 88.75 96 ARG A C 1
ATOM 757 O O . ARG A 1 96 ? 16.664 -1.957 -7.793 1.00 88.75 96 ARG A O 1
ATOM 764 N N . ALA A 1 97 ? 16.430 -1.748 -5.571 1.00 88.50 97 ALA A N 1
ATOM 765 C CA . ALA A 1 97 ? 17.847 -1.947 -5.267 1.00 88.50 97 ALA A CA 1
ATOM 766 C C . ALA A 1 97 ? 18.367 -3.300 -5.784 1.00 88.50 97 ALA A C 1
ATOM 768 O O . ALA A 1 97 ? 19.449 -3.365 -6.362 1.00 88.50 97 ALA A O 1
ATOM 769 N N . LEU A 1 98 ? 17.572 -4.368 -5.650 1.00 89.44 98 LEU A N 1
ATOM 770 C CA . LEU A 1 98 ? 17.912 -5.688 -6.188 1.00 89.44 98 LEU A CA 1
ATOM 771 C C . LEU A 1 98 ? 17.970 -5.697 -7.721 1.00 89.44 98 LEU A C 1
ATOM 773 O O . LEU A 1 98 ? 18.858 -6.328 -8.295 1.00 89.44 98 LEU A O 1
ATOM 777 N N . ALA A 1 99 ? 17.051 -4.995 -8.390 1.00 88.69 99 ALA A N 1
ATOM 778 C CA . ALA A 1 99 ? 17.073 -4.859 -9.845 1.00 88.69 99 ALA A CA 1
ATOM 779 C C . ALA A 1 99 ? 18.307 -4.075 -10.321 1.00 88.69 99 ALA A C 1
ATOM 781 O O . ALA A 1 99 ? 18.974 -4.507 -11.260 1.00 88.69 99 ALA A O 1
ATOM 782 N N . VAL A 1 100 ? 18.660 -2.982 -9.638 1.00 90.50 100 VAL A N 1
ATOM 783 C CA . VAL A 1 100 ? 19.881 -2.197 -9.897 1.00 90.50 100 VAL A CA 1
ATOM 784 C C . VAL A 1 100 ? 21.127 -3.061 -9.715 1.00 90.50 100 VAL A C 1
ATOM 786 O O . VAL A 1 100 ? 21.971 -3.113 -10.607 1.00 90.50 100 VAL A O 1
ATOM 789 N N . GLU A 1 101 ? 21.227 -3.808 -8.615 1.00 91.44 101 GLU A N 1
ATOM 790 C CA . GLU A 1 101 ? 22.376 -4.681 -8.351 1.00 91.44 101 GLU A CA 1
ATOM 791 C C . GLU A 1 101 ? 22.530 -5.773 -9.419 1.00 91.44 101 GLU A C 1
ATOM 793 O O . GLU A 1 101 ? 23.620 -5.985 -9.950 1.00 91.44 101 GLU A O 1
ATOM 798 N N . ALA A 1 102 ? 21.429 -6.417 -9.817 1.00 89.88 102 ALA A N 1
ATOM 799 C CA . ALA A 1 102 ? 21.443 -7.394 -10.905 1.00 89.88 102 ALA A CA 1
ATOM 800 C C . ALA A 1 102 ? 21.865 -6.778 -12.254 1.00 89.88 102 ALA A C 1
ATOM 802 O O . ALA A 1 102 ? 22.441 -7.470 -13.097 1.00 89.88 102 ALA A O 1
ATOM 803 N N . SER A 1 103 ? 21.607 -5.484 -12.447 1.00 90.06 103 SER A N 1
ATOM 804 C CA . SER A 1 103 ? 21.900 -4.743 -13.677 1.00 90.06 103 SER A CA 1
ATOM 805 C C . SER A 1 103 ? 23.355 -4.277 -13.770 1.00 90.06 103 SER A C 1
ATOM 807 O O . SER A 1 103 ? 23.901 -4.202 -14.870 1.00 90.06 103 SER A O 1
ATOM 809 N N . ARG A 1 104 ? 24.031 -4.043 -12.633 1.00 89.06 104 ARG A N 1
ATOM 810 C CA . ARG A 1 104 ? 25.427 -3.557 -12.581 1.00 89.06 104 ARG A CA 1
ATOM 811 C C . ARG A 1 104 ? 26.413 -4.425 -13.355 1.00 89.06 104 ARG A C 1
ATOM 813 O O . ARG A 1 104 ? 27.338 -3.908 -13.965 1.00 89.06 104 ARG A O 1
ATOM 820 N N . ARG A 1 105 ? 26.201 -5.744 -13.381 1.00 84.06 105 ARG A N 1
ATOM 821 C CA . ARG A 1 105 ? 27.073 -6.698 -14.098 1.00 84.06 105 ARG A CA 1
ATOM 822 C C . ARG A 1 105 ? 26.934 -6.638 -15.621 1.00 84.06 105 ARG A C 1
ATOM 824 O O . ARG A 1 105 ? 27.658 -7.329 -16.334 1.00 84.06 105 ARG A O 1
ATOM 831 N N . HIS A 1 106 ? 25.970 -5.872 -16.117 1.00 83.56 106 HIS A N 1
ATOM 832 C CA . HIS A 1 106 ? 25.522 -5.915 -17.501 1.00 83.56 106 HIS A CA 1
ATOM 833 C C . HIS A 1 106 ? 25.455 -4.538 -18.175 1.00 83.56 106 HIS A C 1
ATOM 835 O O . HIS A 1 106 ? 25.090 -4.460 -19.346 1.00 83.56 106 HIS A O 1
ATOM 841 N N . ALA A 1 107 ? 25.857 -3.487 -17.465 1.00 78.69 107 ALA A N 1
ATOM 842 C CA . ALA A 1 107 ? 25.903 -2.108 -17.932 1.00 78.69 107 ALA A CA 1
ATOM 843 C C . ALA A 1 107 ? 27.317 -1.542 -17.744 1.00 78.69 107 ALA A C 1
ATOM 845 O O . ALA A 1 107 ? 28.040 -1.943 -16.832 1.00 78.69 107 ALA A O 1
ATOM 846 N N . ARG A 1 108 ? 27.731 -0.635 -18.634 1.00 73.56 108 ARG A N 1
ATOM 847 C CA . ARG A 1 108 ? 29.072 -0.024 -18.611 1.00 73.56 108 ARG A CA 1
ATOM 848 C C . ARG A 1 108 ? 29.078 1.327 -17.907 1.00 73.56 108 ARG A C 1
ATOM 850 O O . ARG A 1 108 ? 30.117 1.737 -17.400 1.00 73.56 108 ARG A O 1
ATOM 857 N N . VAL A 1 109 ? 27.935 2.013 -17.890 1.00 69.50 109 VAL A N 1
ATOM 858 C CA . VAL A 1 109 ? 27.780 3.360 -17.327 1.00 69.50 109 VAL A CA 1
ATOM 859 C C . VAL A 1 109 ? 26.593 3.389 -16.363 1.00 69.50 109 VAL A C 1
ATOM 861 O O . VAL A 1 109 ? 25.634 2.643 -16.529 1.00 69.50 109 VAL A O 1
ATOM 864 N N . ALA A 1 110 ? 26.642 4.256 -15.348 1.00 69.75 110 ALA A N 1
ATOM 865 C CA . ALA A 1 110 ? 25.656 4.288 -14.264 1.00 69.75 110 ALA A CA 1
ATOM 866 C C . ALA A 1 110 ? 24.196 4.471 -14.728 1.00 69.75 110 ALA A C 1
ATOM 868 O O . ALA A 1 110 ? 23.310 3.832 -14.171 1.00 69.75 110 ALA A O 1
ATOM 869 N N . HIS A 1 111 ? 23.938 5.289 -15.755 1.00 70.31 111 HIS A N 1
ATOM 870 C CA . HIS A 1 111 ? 22.574 5.484 -16.267 1.00 70.31 111 HIS A CA 1
ATOM 871 C C . HIS A 1 111 ? 22.020 4.220 -16.949 1.00 70.31 111 HIS A C 1
ATOM 873 O O . HIS A 1 111 ? 20.859 3.890 -16.753 1.00 70.31 111 HIS A O 1
ATOM 879 N N . GLU A 1 112 ? 22.864 3.438 -17.633 1.00 75.25 112 GLU A N 1
ATOM 880 C CA . GLU A 1 112 ? 22.452 2.169 -18.253 1.00 75.25 112 GLU A CA 1
ATOM 881 C C . GLU A 1 112 ? 22.009 1.133 -17.204 1.00 75.25 112 GLU A C 1
ATOM 883 O O . GLU A 1 112 ? 21.162 0.285 -17.480 1.00 75.25 112 GLU A O 1
ATOM 888 N N . VAL A 1 113 ? 22.579 1.187 -15.991 1.00 75.19 113 VAL A N 1
ATOM 889 C CA . VAL A 1 113 ? 22.179 0.319 -14.870 1.00 75.19 113 VAL A CA 1
ATOM 890 C C . VAL A 1 113 ? 20.744 0.629 -14.445 1.00 75.19 113 VAL A C 1
ATOM 892 O O . VAL A 1 113 ? 19.963 -0.290 -14.199 1.00 75.19 113 VAL A O 1
ATOM 895 N N . GLU A 1 114 ? 20.412 1.915 -14.346 1.00 79.25 114 GLU A N 1
ATOM 896 C CA . GLU A 1 114 ? 19.085 2.385 -13.951 1.00 79.25 114 GLU A CA 1
ATOM 897 C C . GLU A 1 114 ? 18.043 2.086 -15.033 1.00 79.25 114 GLU A C 1
ATOM 899 O O . GLU A 1 114 ? 16.986 1.540 -14.715 1.00 79.25 114 GLU A O 1
ATOM 904 N N . ASP A 1 115 ? 18.369 2.334 -16.303 1.00 80.56 115 ASP A N 1
ATOM 905 C CA . ASP A 1 115 ? 17.489 2.027 -17.437 1.00 80.56 115 ASP A CA 1
ATOM 906 C C . ASP A 1 115 ? 17.161 0.529 -17.495 1.00 80.56 115 ASP A C 1
ATOM 908 O O . ASP A 1 115 ? 15.999 0.129 -17.604 1.00 80.56 115 ASP A O 1
ATOM 912 N N . LEU A 1 116 ? 18.176 -0.324 -17.330 1.00 82.50 116 LEU A N 1
ATOM 913 C CA . LEU A 1 116 ? 17.999 -1.772 -17.357 1.00 82.50 116 LEU A CA 1
ATOM 914 C C . LEU A 1 116 ? 17.184 -2.263 -16.154 1.00 82.50 116 LEU A C 1
ATOM 916 O O . LEU A 1 116 ? 16.289 -3.095 -16.312 1.00 82.50 116 LEU A O 1
ATOM 920 N N . ALA A 1 117 ? 17.432 -1.726 -14.958 1.00 85.75 117 ALA A N 1
ATOM 921 C CA . ALA A 1 117 ? 16.632 -2.037 -13.778 1.00 85.75 117 ALA A CA 1
ATOM 922 C C . ALA A 1 117 ? 15.162 -1.627 -13.970 1.00 85.75 117 ALA A C 1
ATOM 924 O O . ALA A 1 117 ? 14.256 -2.390 -13.619 1.00 85.75 117 ALA A O 1
ATOM 925 N N . HIS A 1 118 ? 14.923 -0.456 -14.564 1.00 86.50 118 HIS A N 1
ATOM 926 C CA . HIS A 1 118 ? 13.590 0.048 -14.865 1.00 86.50 118 HIS A CA 1
ATOM 927 C C . HIS A 1 118 ? 12.853 -0.855 -15.862 1.00 86.50 118 HIS A C 1
ATOM 929 O O . HIS A 1 118 ? 11.732 -1.296 -15.592 1.00 86.50 118 HIS A O 1
ATOM 935 N N . ASP A 1 119 ? 13.506 -1.221 -16.964 1.00 85.56 119 ASP A N 1
ATOM 936 C CA . ASP A 1 119 ? 12.944 -2.099 -17.990 1.00 85.56 119 ASP A CA 1
ATOM 937 C C . ASP A 1 119 ? 12.572 -3.479 -17.446 1.00 85.56 119 ASP A C 1
ATOM 939 O O . ASP A 1 119 ? 11.525 -4.036 -17.802 1.00 85.56 119 ASP A O 1
ATOM 943 N N . LEU A 1 120 ? 13.397 -4.038 -16.557 1.00 87.25 120 LEU A N 1
ATOM 944 C CA . LEU A 1 120 ? 13.113 -5.308 -15.892 1.00 87.25 120 LEU A CA 1
ATOM 945 C C . LEU A 1 120 ? 11.858 -5.224 -15.018 1.00 87.25 120 LEU A C 1
ATOM 947 O O . LEU A 1 120 ? 11.006 -6.114 -15.092 1.00 87.25 120 LEU A O 1
ATOM 951 N N . ILE A 1 121 ? 11.723 -4.154 -14.230 1.00 86.31 121 ILE A N 1
ATOM 952 C CA . ILE A 1 121 ? 10.560 -3.925 -13.365 1.00 86.31 121 ILE A CA 1
ATOM 953 C C . ILE A 1 121 ? 9.298 -3.733 -14.212 1.00 86.31 121 ILE A C 1
ATOM 955 O O . ILE A 1 121 ? 8.310 -4.438 -14.006 1.00 86.31 121 ILE A O 1
ATOM 959 N N . LEU A 1 122 ? 9.329 -2.849 -15.214 1.00 85.81 122 LEU A N 1
ATOM 960 C CA . LEU A 1 122 ? 8.184 -2.611 -16.097 1.00 85.81 122 LEU A CA 1
ATOM 961 C C . LEU A 1 122 ? 7.761 -3.870 -16.858 1.00 85.81 122 LEU A C 1
ATOM 963 O O . LEU A 1 122 ? 6.569 -4.113 -17.060 1.00 85.81 122 LEU A O 1
ATOM 967 N N . SER A 1 123 ? 8.723 -4.680 -17.297 1.00 83.38 123 SER A N 1
ATOM 968 C CA . SER A 1 123 ? 8.445 -5.941 -17.991 1.00 83.38 123 SER A CA 1
ATOM 969 C C . SER A 1 123 ? 7.783 -6.973 -17.078 1.00 83.38 123 SER A C 1
ATOM 971 O O . SER A 1 123 ? 6.987 -7.785 -17.552 1.00 83.38 123 SER A O 1
ATOM 973 N N . ALA A 1 124 ? 8.099 -6.956 -15.783 1.00 82.81 124 ALA A N 1
ATOM 974 C CA . ALA A 1 124 ? 7.453 -7.812 -14.798 1.00 82.81 124 ALA A CA 1
ATOM 975 C C . ALA A 1 124 ? 6.045 -7.319 -14.449 1.00 82.81 124 ALA A C 1
ATOM 977 O O . ALA A 1 124 ? 5.121 -8.124 -14.442 1.00 82.81 124 ALA A O 1
ATOM 978 N N . LEU A 1 125 ? 5.860 -6.011 -14.249 1.00 80.25 125 LEU A N 1
ATOM 979 C CA . LEU A 1 125 ? 4.555 -5.411 -13.937 1.00 80.25 125 LEU A CA 1
ATOM 980 C C . LEU A 1 125 ? 3.546 -5.531 -15.084 1.00 80.25 125 LEU A C 1
ATOM 982 O O . LEU A 1 125 ? 2.348 -5.645 -14.846 1.00 80.25 125 LEU A O 1
ATOM 986 N N . ARG A 1 126 ? 4.014 -5.554 -16.338 1.00 82.00 126 ARG A N 1
ATOM 987 C CA . ARG A 1 126 ? 3.152 -5.822 -17.501 1.00 82.00 126 ARG A CA 1
ATOM 988 C C . ARG A 1 126 ? 2.548 -7.228 -17.499 1.00 82.00 126 ARG A C 1
ATOM 990 O O . ARG A 1 126 ? 1.574 -7.470 -18.209 1.00 82.00 126 ARG A O 1
ATOM 997 N N . ARG A 1 127 ? 3.096 -8.162 -16.720 1.00 77.00 127 ARG A N 1
ATOM 998 C CA . ARG A 1 127 ? 2.487 -9.475 -16.509 1.00 77.00 127 ARG A CA 1
ATOM 999 C C . ARG A 1 127 ? 1.396 -9.283 -15.462 1.00 77.00 127 ARG A C 1
ATOM 1001 O O . ARG A 1 127 ? 1.694 -8.961 -14.321 1.00 77.00 127 ARG A O 1
ATOM 1008 N N . GLN A 1 128 ? 0.138 -9.492 -15.844 1.00 59.81 128 GLN A N 1
ATOM 1009 C CA . GLN A 1 128 ? -1.032 -9.290 -14.972 1.00 59.81 128 GLN A CA 1
ATOM 1010 C C . GLN A 1 128 ? -0.991 -10.110 -13.659 1.00 59.81 128 GLN A C 1
ATOM 1012 O O . GLN A 1 128 ? -1.768 -9.847 -12.746 1.00 59.81 128 GLN A O 1
ATOM 1017 N N . SER A 1 129 ? -0.069 -11.073 -13.540 1.00 67.25 129 SER A N 1
ATOM 1018 C CA . SER A 1 129 ? 0.278 -11.796 -12.315 1.00 67.25 129 SER A CA 1
ATOM 1019 C C . SER A 1 129 ? 1.730 -11.498 -11.898 1.00 67.25 129 SER A C 1
ATOM 1021 O O . SER A 1 129 ? 2.662 -12.185 -12.330 1.00 67.25 129 SER A O 1
ATOM 1023 N N . PHE A 1 130 ? 1.941 -10.471 -11.073 1.00 75.50 130 PHE A N 1
ATOM 1024 C CA . PHE A 1 130 ? 3.255 -10.191 -10.491 1.00 75.50 130 PHE A CA 1
ATOM 1025 C C . PHE A 1 130 ? 3.466 -11.030 -9.223 1.00 75.50 130 PHE A C 1
ATOM 1027 O O . PHE A 1 130 ? 2.767 -10.844 -8.230 1.00 75.50 130 PHE A O 1
ATOM 1034 N N . ASP A 1 131 ? 4.442 -11.937 -9.260 1.00 82.44 131 ASP A N 1
ATOM 1035 C CA . ASP A 1 131 ? 4.954 -12.641 -8.081 1.00 82.44 131 ASP A CA 1
ATOM 1036 C C . ASP A 1 131 ? 6.346 -12.094 -7.749 1.00 82.44 131 ASP A C 1
ATOM 1038 O O . ASP A 1 131 ? 7.288 -12.221 -8.537 1.00 82.44 131 ASP A O 1
ATOM 1042 N N . GLU A 1 132 ? 6.469 -11.453 -6.589 1.00 83.31 132 GLU A N 1
ATOM 1043 C CA . GLU A 1 132 ? 7.695 -10.770 -6.178 1.00 83.31 132 GLU A CA 1
ATOM 1044 C C . GLU A 1 132 ? 8.877 -11.735 -5.993 1.00 83.31 132 GLU A C 1
ATOM 1046 O O . GLU A 1 132 ? 10.000 -11.437 -6.406 1.00 83.31 132 GLU A O 1
ATOM 1051 N N . ASP A 1 133 ? 8.638 -12.917 -5.423 1.00 85.81 133 ASP A N 1
ATOM 1052 C CA . ASP A 1 133 ? 9.689 -13.896 -5.139 1.00 85.81 133 ASP A CA 1
ATOM 1053 C C . ASP A 1 133 ? 10.198 -14.548 -6.429 1.00 85.81 133 ASP A C 1
ATOM 1055 O O . ASP A 1 133 ? 11.394 -14.819 -6.587 1.00 85.81 133 ASP A O 1
ATOM 1059 N N . GLN A 1 134 ? 9.299 -14.819 -7.374 1.00 87.00 134 GLN A N 1
ATOM 1060 C CA . GLN A 1 134 ? 9.645 -15.273 -8.716 1.00 87.00 134 GLN A CA 1
ATOM 1061 C C . GLN A 1 134 ? 10.385 -14.178 -9.490 1.00 87.00 134 GLN A C 1
ATOM 1063 O O . GLN A 1 134 ? 11.392 -14.464 -10.144 1.00 87.00 134 GLN A O 1
ATOM 1068 N N . PHE A 1 135 ? 9.928 -12.927 -9.391 1.00 87.69 135 PHE A N 1
ATOM 1069 C CA . PHE A 1 135 ? 10.568 -11.786 -10.034 1.00 87.69 135 PHE A CA 1
ATOM 1070 C C . PHE A 1 135 ? 12.008 -11.612 -9.550 1.00 87.69 135 PHE A C 1
ATOM 1072 O O . PHE A 1 135 ? 12.924 -11.654 -10.374 1.00 87.69 135 PHE A O 1
ATOM 1079 N N . VAL A 1 136 ? 12.223 -11.521 -8.233 1.00 89.12 136 VAL A N 1
ATOM 1080 C CA . VAL A 1 136 ? 13.557 -11.359 -7.634 1.00 89.12 136 VAL A CA 1
ATOM 1081 C C . VAL A 1 136 ? 14.486 -12.503 -8.041 1.00 89.12 136 VAL A C 1
ATOM 1083 O O . VAL A 1 136 ? 15.616 -12.252 -8.456 1.00 89.12 136 VAL A O 1
ATOM 1086 N N . ARG A 1 137 ? 14.008 -13.756 -8.015 1.00 90.81 137 ARG A N 1
ATOM 1087 C CA . ARG A 1 137 ? 14.790 -14.920 -8.477 1.00 90.81 137 ARG A CA 1
ATOM 1088 C C . ARG A 1 137 ? 15.160 -14.844 -9.957 1.00 90.81 137 ARG A C 1
ATOM 1090 O O . ARG A 1 137 ? 16.207 -15.344 -10.359 1.00 90.81 137 ARG A O 1
ATOM 1097 N N . SER A 1 138 ? 14.320 -14.218 -10.775 1.00 90.62 138 SER A N 1
ATOM 1098 C CA . SER A 1 138 ? 14.555 -14.093 -12.212 1.00 90.62 138 SER A CA 1
ATOM 1099 C C . SER A 1 138 ? 15.543 -12.985 -12.591 1.00 90.62 138 SER A C 1
ATOM 1101 O O . SER A 1 138 ? 16.084 -13.039 -13.700 1.00 90.62 138 SER A O 1
ATOM 1103 N N . LEU A 1 139 ? 15.796 -12.013 -11.700 1.00 91.81 139 LEU A N 1
ATOM 1104 C CA . LEU A 1 139 ? 16.544 -10.785 -11.997 1.00 91.81 139 LEU A CA 1
ATOM 1105 C C . LEU A 1 139 ? 17.907 -11.030 -12.666 1.00 91.81 139 LEU A C 1
ATOM 1107 O O . LEU A 1 139 ? 18.122 -10.454 -13.732 1.00 91.81 139 LEU A O 1
ATOM 1111 N N . PRO A 1 140 ? 18.800 -11.911 -12.164 1.00 90.56 140 PRO A N 1
ATOM 1112 C CA . PRO A 1 140 ? 20.110 -12.106 -12.793 1.00 90.56 140 PRO A CA 1
ATOM 1113 C C . PRO A 1 140 ? 20.000 -12.627 -14.234 1.00 90.56 140 PRO A C 1
ATOM 1115 O O . PRO A 1 140 ? 20.662 -12.144 -15.153 1.00 90.56 140 PRO A O 1
ATOM 1118 N N . GLY A 1 141 ? 19.113 -13.601 -14.462 1.00 89.69 141 GLY A N 1
ATOM 1119 C CA . GLY A 1 141 ? 18.895 -14.175 -15.789 1.00 89.69 141 GLY A CA 1
ATOM 1120 C C . GLY A 1 141 ? 18.178 -13.215 -16.739 1.00 89.69 141 GLY A C 1
ATOM 1121 O O . GLY A 1 141 ? 18.456 -13.205 -17.940 1.00 89.69 141 GLY A O 1
ATOM 1122 N N . ALA A 1 142 ? 17.256 -12.408 -16.216 1.00 89.75 142 ALA A N 1
ATOM 1123 C CA . ALA A 1 142 ? 16.549 -11.391 -16.976 1.00 89.75 142 ALA A CA 1
ATOM 1124 C C . ALA A 1 142 ? 17.494 -10.260 -17.404 1.00 89.75 142 ALA A C 1
ATOM 1126 O O . ALA A 1 142 ? 17.515 -9.933 -18.591 1.00 89.75 142 ALA A O 1
ATOM 1127 N N . ALA A 1 143 ? 18.342 -9.769 -16.495 1.00 88.94 143 ALA A N 1
ATOM 1128 C CA . ALA A 1 143 ? 19.353 -8.761 -16.791 1.00 88.94 143 ALA A CA 1
ATOM 1129 C C . ALA A 1 143 ? 20.331 -9.242 -17.872 1.00 88.94 143 ALA A C 1
ATOM 1131 O O . ALA A 1 143 ? 20.525 -8.566 -18.883 1.00 88.94 143 ALA A O 1
ATOM 1132 N N . ARG A 1 144 ? 20.839 -10.477 -17.745 1.00 90.44 144 ARG A N 1
ATOM 1133 C CA . ARG A 1 144 ? 21.694 -11.104 -18.765 1.00 90.44 144 ARG A CA 1
ATOM 1134 C C . ARG A 1 144 ? 21.017 -11.179 -20.135 1.00 90.44 144 ARG A C 1
ATOM 1136 O O . ARG A 1 144 ? 21.632 -10.855 -21.148 1.00 90.44 144 ARG A O 1
ATOM 1143 N N . ARG A 1 145 ? 19.759 -11.639 -20.194 1.00 88.25 145 ARG A N 1
ATOM 1144 C CA . ARG A 1 145 ? 19.010 -11.762 -21.460 1.00 88.25 145 ARG A CA 1
ATOM 1145 C C . ARG A 1 145 ? 18.742 -10.406 -22.100 1.00 88.25 145 ARG A C 1
ATOM 1147 O O . ARG A 1 145 ? 18.857 -10.298 -23.319 1.00 88.25 145 ARG A O 1
ATOM 1154 N N . HIS A 1 146 ? 18.402 -9.403 -21.295 1.00 83.38 146 HIS A N 1
ATOM 1155 C CA . HIS A 1 146 ? 18.181 -8.042 -21.765 1.00 83.38 146 HIS A CA 1
ATOM 1156 C C . HIS A 1 146 ? 19.481 -7.445 -22.318 1.00 83.38 146 HIS A C 1
ATOM 1158 O O . HIS A 1 146 ? 19.510 -7.002 -23.460 1.00 83.38 146 HIS A O 1
ATOM 1164 N N . ALA A 1 147 ? 20.593 -7.556 -21.593 1.00 80.81 147 ALA A N 1
ATOM 1165 C CA . ALA A 1 147 ? 21.894 -7.096 -22.073 1.00 80.81 147 ALA A CA 1
ATOM 1166 C C . ALA A 1 147 ? 22.344 -7.816 -23.353 1.00 80.81 147 ALA A C 1
ATOM 1168 O O . ALA A 1 147 ? 22.825 -7.184 -24.290 1.00 80.81 147 ALA A O 1
ATOM 1169 N N . ALA A 1 148 ? 22.111 -9.129 -23.454 1.00 82.69 148 ALA A N 1
ATOM 1170 C CA . ALA A 1 148 ? 22.356 -9.881 -24.683 1.00 82.69 148 ALA A CA 1
ATOM 1171 C C . ALA A 1 148 ? 21.428 -9.450 -25.833 1.00 82.69 148 ALA A C 1
ATOM 1173 O O . ALA A 1 148 ? 21.820 -9.505 -26.996 1.00 82.69 148 ALA A O 1
ATOM 1174 N N . PHE A 1 149 ? 20.185 -9.053 -25.550 1.00 80.19 149 PHE A N 1
ATOM 1175 C CA . PHE A 1 149 ? 19.284 -8.467 -26.543 1.00 80.19 149 PHE A CA 1
ATOM 1176 C C . PHE A 1 149 ? 19.812 -7.117 -27.032 1.00 80.19 149 PHE A C 1
ATOM 1178 O O . PHE A 1 149 ? 20.016 -6.964 -28.235 1.00 80.19 149 PHE A O 1
ATOM 1185 N N . VAL A 1 150 ? 20.139 -6.210 -26.110 1.00 74.25 150 VAL A N 1
ATOM 1186 C CA . VAL A 1 150 ? 20.707 -4.893 -26.416 1.00 74.25 150 VAL A CA 1
ATOM 1187 C C . VAL A 1 150 ? 21.991 -5.039 -27.227 1.00 74.25 150 VAL A C 1
ATOM 1189 O O . VAL A 1 150 ? 22.090 -4.440 -28.291 1.00 74.25 150 VAL A O 1
ATOM 1192 N N . ALA A 1 151 ? 22.924 -5.906 -26.820 1.00 73.62 151 ALA A N 1
ATOM 1193 C CA . ALA A 1 151 ? 24.167 -6.165 -27.548 1.00 73.62 151 ALA A CA 1
ATOM 1194 C C . ALA A 1 151 ? 23.926 -6.703 -28.972 1.00 73.62 151 ALA A C 1
ATOM 1196 O O . ALA A 1 151 ? 24.551 -6.236 -29.926 1.00 73.62 151 ALA A O 1
ATOM 1197 N N . ARG A 1 152 ? 22.970 -7.630 -29.148 1.00 74.75 152 ARG A N 1
ATOM 1198 C CA . ARG A 1 152 ? 22.577 -8.143 -30.475 1.00 74.75 152 ARG A CA 1
ATOM 1199 C C . ARG A 1 152 ? 21.974 -7.051 -31.357 1.00 74.75 152 ARG A C 1
ATOM 1201 O O . ARG A 1 152 ? 22.250 -7.002 -32.554 1.00 74.75 152 ARG A O 1
ATOM 1208 N N . THR A 1 153 ? 21.171 -6.160 -30.782 1.00 71.94 153 THR A N 1
ATOM 1209 C CA . THR A 1 153 ? 20.614 -5.013 -31.512 1.00 71.94 153 THR A CA 1
ATOM 1210 C C . THR A 1 153 ? 21.634 -3.893 -31.726 1.00 71.94 153 THR A C 1
ATOM 1212 O O . THR A 1 153 ? 21.537 -3.172 -32.719 1.00 71.94 153 THR A O 1
ATOM 1215 N N . ALA A 1 154 ? 22.650 -3.789 -30.864 1.00 62.44 154 ALA A N 1
ATOM 1216 C CA . ALA A 1 154 ? 23.701 -2.782 -30.924 1.00 62.44 154 ALA A CA 1
ATOM 1217 C C . ALA A 1 154 ? 24.608 -2.986 -32.136 1.00 62.44 154 ALA A C 1
ATOM 1219 O O . ALA A 1 154 ? 25.025 -2.004 -32.725 1.00 62.44 154 ALA A O 1
ATOM 1220 N N . GLY A 1 155 ? 24.860 -4.225 -32.573 1.00 55.00 155 GLY A N 1
ATOM 1221 C CA . GLY A 1 155 ? 25.587 -4.490 -33.821 1.00 55.00 155 GLY A CA 1
ATOM 1222 C C . GLY A 1 155 ? 24.852 -3.958 -35.055 1.00 55.00 155 GLY A C 1
ATOM 1223 O O . GLY A 1 155 ? 25.438 -3.249 -35.864 1.00 55.00 155 GLY A O 1
ATOM 1224 N N . ARG A 1 156 ? 23.536 -4.200 -35.158 1.00 59.78 156 ARG A N 1
ATOM 1225 C CA . ARG A 1 156 ? 22.705 -3.630 -36.240 1.00 59.78 156 ARG A CA 1
ATOM 1226 C C . ARG A 1 156 ? 22.612 -2.112 -36.145 1.00 59.78 156 ARG A C 1
ATOM 1228 O O . ARG A 1 156 ? 22.499 -1.432 -37.155 1.00 59.78 156 ARG A O 1
ATOM 1235 N N . ARG A 1 157 ? 22.598 -1.572 -34.926 1.00 52.06 157 ARG A N 1
ATOM 1236 C CA . ARG A 1 157 ? 22.630 -0.130 -34.675 1.00 52.06 157 ARG A CA 1
ATOM 1237 C C . ARG A 1 157 ? 23.969 0.471 -35.119 1.00 52.06 157 ARG A C 1
ATOM 1239 O O . ARG A 1 157 ? 23.946 1.362 -35.947 1.00 52.06 157 ARG A O 1
ATOM 1246 N N . ARG A 1 158 ? 25.101 -0.102 -34.709 1.00 48.47 158 ARG A N 1
ATOM 1247 C CA . ARG A 1 158 ? 26.450 0.324 -35.107 1.00 48.47 158 ARG A CA 1
ATOM 1248 C C . ARG A 1 158 ? 26.713 0.163 -36.597 1.00 48.47 158 ARG A C 1
ATOM 1250 O O . ARG A 1 158 ? 27.345 1.025 -37.169 1.00 48.47 158 ARG A O 1
ATOM 1257 N N . ALA A 1 159 ? 26.215 -0.892 -37.241 1.00 50.78 159 ALA A N 1
ATOM 1258 C CA . ALA A 1 159 ? 26.311 -1.045 -38.694 1.00 50.78 159 ALA A CA 1
ATOM 1259 C C . ALA A 1 159 ? 25.503 0.032 -39.440 1.00 50.78 159 ALA A C 1
ATOM 1261 O O . ALA A 1 159 ? 25.944 0.518 -40.473 1.00 50.78 159 ALA A O 1
ATOM 1262 N N . ARG A 1 160 ? 24.351 0.446 -38.889 1.00 53.03 160 ARG A N 1
ATOM 1263 C CA . ARG A 1 160 ? 23.594 1.607 -39.387 1.00 53.03 160 ARG A CA 1
ATOM 1264 C C . ARG A 1 160 ? 24.323 2.926 -39.122 1.00 53.03 160 ARG A C 1
ATOM 1266 O O . ARG A 1 160 ? 24.290 3.801 -39.968 1.00 53.03 160 ARG A O 1
ATOM 1273 N N . GLU A 1 161 ? 24.984 3.050 -37.974 1.00 44.28 161 GLU A N 1
ATOM 1274 C CA . GLU A 1 161 ? 25.741 4.246 -37.577 1.00 44.28 161 GLU A CA 1
ATOM 1275 C C . GLU A 1 161 ? 27.098 4.368 -38.300 1.00 44.28 161 GLU A C 1
ATOM 1277 O O . GLU A 1 161 ? 27.553 5.479 -38.516 1.00 44.28 161 GLU A O 1
ATOM 1282 N N . ALA A 1 162 ? 27.742 3.261 -38.686 1.00 42.31 162 ALA A N 1
ATOM 1283 C CA . ALA A 1 162 ? 29.049 3.228 -39.358 1.00 42.31 162 ALA A CA 1
ATOM 1284 C C . ALA A 1 162 ? 28.958 3.287 -40.892 1.00 42.31 162 ALA A C 1
ATOM 1286 O O . ALA A 1 162 ? 29.955 3.563 -41.549 1.00 42.31 162 ALA A O 1
ATOM 1287 N N . ALA A 1 163 ? 27.776 3.052 -41.471 1.00 46.69 163 ALA A N 1
ATOM 1288 C CA . ALA A 1 163 ? 27.505 3.294 -42.892 1.00 46.69 163 ALA A CA 1
ATOM 1289 C C . ALA A 1 163 ? 27.403 4.798 -43.238 1.00 46.69 163 ALA A C 1
ATOM 1291 O O . ALA A 1 163 ? 27.086 5.154 -44.369 1.00 46.69 163 ALA A O 1
ATOM 1292 N N . VAL A 1 164 ? 27.655 5.666 -42.257 1.00 41.09 164 VAL A N 1
ATOM 1293 C CA . VAL A 1 164 ? 27.629 7.124 -42.350 1.00 41.09 164 VAL A CA 1
ATOM 1294 C C . VAL A 1 164 ? 29.051 7.644 -42.645 1.00 41.09 164 VAL A C 1
ATOM 1296 O O . VAL A 1 164 ? 29.941 7.389 -41.830 1.00 41.09 164 VAL A O 1
ATOM 1299 N N . PRO A 1 165 ? 29.303 8.350 -43.768 1.00 44.94 165 PRO A N 1
ATOM 1300 C CA . PRO A 1 165 ? 30.620 8.926 -44.079 1.00 44.94 165 PRO A CA 1
ATOM 1301 C C . PRO A 1 165 ? 31.004 10.078 -43.124 1.00 44.94 165 PRO A C 1
ATOM 1303 O O . PRO A 1 165 ? 30.109 10.705 -42.558 1.00 44.94 165 PRO A O 1
ATOM 1306 N N . PRO A 1 166 ? 32.305 10.396 -42.941 1.00 43.94 166 PRO A N 1
ATOM 1307 C CA . PRO A 1 166 ? 32.720 11.602 -42.223 1.00 43.94 166 PRO A CA 1
ATOM 1308 C C . PRO A 1 166 ? 32.365 12.865 -43.033 1.00 43.94 166 PRO A C 1
ATOM 1310 O O . PRO A 1 166 ? 32.644 12.927 -44.228 1.00 43.94 166 PRO A O 1
ATOM 1313 N N . ASP A 1 167 ? 31.733 13.842 -42.377 1.00 44.22 167 ASP A N 1
ATOM 1314 C CA . ASP A 1 167 ? 31.189 15.065 -42.994 1.00 44.22 167 ASP A CA 1
ATOM 1315 C C . ASP A 1 167 ? 32.293 16.021 -43.503 1.00 44.22 167 ASP A C 1
ATOM 1317 O O . ASP A 1 167 ? 33.145 16.453 -42.724 1.00 44.22 167 ASP A O 1
ATOM 1321 N N . ASP A 1 168 ? 32.215 16.418 -44.781 1.00 37.09 168 ASP A N 1
ATOM 1322 C CA . ASP A 1 168 ? 32.942 17.557 -45.368 1.00 37.09 168 ASP A CA 1
ATOM 1323 C C . ASP A 1 168 ? 32.111 18.848 -45.215 1.00 37.09 168 ASP A C 1
ATOM 1325 O O . ASP A 1 168 ? 30.935 18.910 -45.585 1.00 37.09 168 ASP A O 1
ATOM 1329 N N . GLU A 1 169 ? 32.727 19.907 -44.687 1.00 36.22 169 GLU A N 1
ATOM 1330 C CA . GLU A 1 169 ? 32.101 21.207 -44.428 1.00 36.22 169 GLU A CA 1
ATOM 1331 C C . GLU A 1 169 ? 31.634 21.901 -45.725 1.00 36.22 169 GLU A C 1
ATOM 1333 O O . GLU A 1 169 ? 32.425 22.513 -46.444 1.00 36.22 169 GLU A O 1
ATOM 1338 N N . ARG A 1 170 ? 30.325 21.892 -46.018 1.00 35.12 170 ARG A N 1
ATOM 1339 C CA . ARG A 1 170 ? 29.716 22.820 -46.992 1.00 35.12 170 ARG A CA 1
ATOM 1340 C C . ARG A 1 170 ? 28.565 23.605 -46.370 1.00 35.12 170 ARG A C 1
ATOM 1342 O O . ARG A 1 170 ? 27.657 23.055 -45.757 1.00 35.12 170 ARG A O 1
ATOM 1349 N N . GLN A 1 171 ? 28.640 24.923 -46.523 1.00 35.97 171 GLN A N 1
ATOM 1350 C CA . GLN A 1 171 ? 27.674 25.911 -46.045 1.00 35.97 171 GLN A CA 1
ATOM 1351 C C . GLN A 1 171 ? 26.394 25.882 -46.899 1.00 35.97 171 GLN A C 1
ATOM 1353 O O . GLN A 1 171 ? 26.464 26.088 -48.107 1.00 35.97 171 GLN A O 1
ATOM 1358 N N . SER A 1 172 ? 25.225 25.691 -46.278 1.00 40.12 172 SER A N 1
ATOM 1359 C CA . SER A 1 172 ? 23.908 25.870 -46.913 1.00 40.12 172 SER A CA 1
ATOM 1360 C C . SER A 1 172 ? 23.044 26.862 -46.117 1.00 40.12 172 SER A C 1
ATOM 1362 O O . SER A 1 172 ? 22.880 26.726 -44.902 1.00 40.12 172 SER A O 1
ATOM 1364 N N . SER A 1 173 ? 22.504 27.872 -46.802 1.00 39.59 173 SER A N 1
ATOM 1365 C CA . SER A 1 173 ? 21.554 28.884 -46.310 1.00 39.59 173 SER A CA 1
ATOM 1366 C C . SER A 1 173 ? 20.155 28.289 -46.076 1.00 39.59 173 SER A C 1
ATOM 1368 O O . SER A 1 173 ? 19.704 27.493 -46.894 1.00 39.59 173 SER A O 1
ATOM 1370 N N . VAL A 1 174 ? 19.451 28.670 -44.999 1.00 48.78 174 VAL A N 1
ATOM 1371 C CA . VAL A 1 174 ? 18.108 28.147 -44.651 1.00 48.78 174 VAL A CA 1
ATOM 1372 C C . VAL A 1 174 ? 17.100 29.299 -44.528 1.00 48.78 174 VAL A C 1
ATOM 1374 O O . VAL A 1 174 ? 17.197 30.083 -43.586 1.00 48.78 174 VAL A O 1
ATOM 1377 N N . ASP A 1 175 ? 16.120 29.363 -45.438 1.00 50.44 175 ASP A N 1
ATOM 1378 C CA . ASP A 1 175 ? 14.965 30.279 -45.395 1.00 50.44 175 ASP A CA 1
ATOM 1379 C C . ASP A 1 175 ? 13.715 29.551 -44.846 1.00 50.44 175 ASP A C 1
ATOM 1381 O O . ASP A 1 175 ? 13.407 28.436 -45.265 1.00 50.44 175 ASP A O 1
ATOM 1385 N N . GLY A 1 176 ? 12.987 30.152 -43.892 1.00 57.69 176 GLY A N 1
ATOM 1386 C CA . GLY A 1 176 ? 11.799 29.558 -43.242 1.00 57.69 176 GLY A CA 1
ATOM 1387 C C . GLY A 1 176 ? 10.453 30.086 -43.764 1.00 57.69 176 GLY A C 1
ATOM 1388 O O . GLY A 1 176 ? 10.346 31.250 -44.148 1.00 57.69 176 GLY A O 1
ATOM 1389 N N . ALA A 1 177 ? 9.394 29.263 -43.727 1.00 64.75 177 ALA A N 1
ATOM 13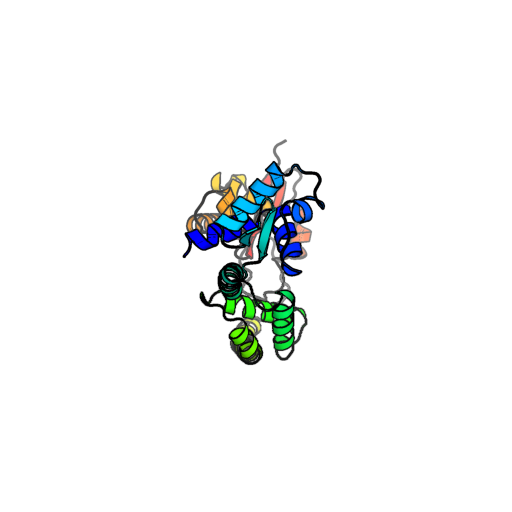90 C CA . ALA A 1 177 ? 8.058 29.627 -44.226 1.00 64.75 177 ALA A CA 1
ATOM 1391 C C . ALA A 1 177 ? 7.225 30.462 -43.215 1.00 64.75 177 ALA A C 1
ATOM 1393 O O . ALA A 1 177 ? 7.332 30.242 -42.007 1.00 64.75 177 ALA A O 1
ATOM 1394 N N . PRO A 1 178 ? 6.351 31.387 -43.658 1.00 70.19 178 PRO A N 1
ATOM 1395 C CA . PRO A 1 178 ? 5.525 32.191 -42.750 1.00 70.19 178 PRO A CA 1
ATOM 1396 C C . PRO A 1 178 ? 4.341 31.419 -42.131 1.00 70.19 178 PRO A C 1
ATOM 1398 O O . PRO A 1 178 ? 3.606 30.714 -42.825 1.00 70.19 178 PRO A O 1
ATOM 1401 N N . ILE A 1 179 ? 4.100 31.601 -40.821 1.00 69.75 179 ILE A N 1
ATOM 1402 C CA . ILE A 1 179 ? 3.026 30.918 -40.056 1.00 69.75 179 ILE A CA 1
ATOM 1403 C C . ILE A 1 179 ? 1.627 31.256 -40.578 1.00 69.75 179 ILE A C 1
ATOM 1405 O O . ILE A 1 179 ? 0.731 30.412 -40.541 1.00 69.75 179 ILE A O 1
ATOM 1409 N N . SER A 1 180 ? 1.429 32.471 -41.091 1.00 71.06 180 SER A N 1
ATOM 1410 C CA . SER A 1 180 ? 0.137 32.948 -41.603 1.00 71.06 180 SER A CA 1
ATOM 1411 C C . SER A 1 180 ? -0.405 32.126 -42.777 1.00 71.06 180 SER A C 1
ATOM 1413 O O . SER A 1 180 ? -1.610 32.124 -43.009 1.00 71.06 180 SER A O 1
ATOM 1415 N N . VAL A 1 181 ? 0.454 31.388 -43.486 1.00 75.06 181 VAL A N 1
ATOM 1416 C CA . VAL A 1 181 ? 0.072 30.524 -44.618 1.00 75.06 181 VAL A CA 1
ATOM 1417 C C . VAL A 1 181 ? -0.554 29.200 -44.147 1.00 75.06 181 VAL A C 1
ATOM 1419 O O . VAL A 1 181 ? -1.178 28.477 -44.925 1.00 75.06 181 VAL A O 1
ATOM 1422 N N . LEU A 1 182 ? -0.424 28.858 -42.863 1.00 78.94 182 LEU A N 1
ATOM 1423 C CA . LEU A 1 182 ? -0.990 27.639 -42.292 1.00 78.94 182 LEU A CA 1
ATOM 1424 C C . LEU A 1 182 ? -2.489 27.787 -42.010 1.00 78.94 182 LEU A C 1
ATOM 1426 O O . LEU A 1 182 ? -2.964 28.851 -41.626 1.00 78.94 182 LEU A O 1
ATOM 1430 N N . SER A 1 183 ? -3.238 26.683 -42.102 1.00 82.50 183 SER A N 1
ATOM 1431 C CA . SER A 1 183 ? -4.637 26.666 -41.645 1.00 82.50 183 SER A CA 1
ATOM 1432 C C . SER A 1 183 ? -4.744 26.933 -40.130 1.00 82.50 183 SER A C 1
ATOM 1434 O O . SER A 1 183 ? -3.816 26.571 -39.397 1.00 82.50 183 SER A O 1
ATOM 1436 N N . PRO A 1 184 ? -5.874 27.463 -39.617 1.00 77.75 184 PRO A N 1
ATOM 1437 C CA . PRO A 1 184 ? -6.031 27.777 -38.192 1.00 77.75 184 PRO A CA 1
ATOM 1438 C C . PRO A 1 184 ? -5.721 26.595 -37.265 1.00 77.75 184 PRO A C 1
ATOM 1440 O O . PRO A 1 184 ? -5.026 26.744 -36.265 1.00 77.75 184 PRO A O 1
ATOM 1443 N N . ALA A 1 185 ? -6.140 25.383 -37.644 1.00 76.56 185 ALA A N 1
ATOM 1444 C CA . ALA A 1 185 ? -5.858 24.173 -36.876 1.00 76.56 185 ALA A CA 1
ATOM 1445 C C . ALA A 1 185 ? -4.352 23.846 -36.790 1.00 76.56 185 ALA A C 1
ATOM 1447 O O . ALA A 1 185 ? -3.885 23.342 -35.765 1.00 76.56 185 ALA A O 1
ATOM 1448 N N . LEU A 1 186 ? -3.583 24.127 -37.847 1.00 82.62 186 LEU A N 1
ATOM 1449 C CA . LEU A 1 186 ? -2.130 23.935 -37.870 1.00 82.62 186 LEU A CA 1
ATOM 1450 C C . LEU A 1 186 ? -1.406 25.046 -37.110 1.00 82.62 186 LEU A C 1
ATOM 1452 O O . LEU A 1 186 ? -0.455 24.746 -36.398 1.00 82.62 186 LEU A O 1
ATOM 1456 N N . GLN A 1 187 ? -1.897 26.286 -37.180 1.00 79.81 187 GLN A N 1
ATOM 1457 C CA . GLN A 1 187 ? -1.376 27.396 -36.377 1.00 79.81 187 GLN A CA 1
ATOM 1458 C C . GLN A 1 187 ? -1.528 27.118 -34.876 1.00 79.81 187 GLN A C 1
ATOM 1460 O O . GLN A 1 187 ? -0.565 27.262 -34.129 1.00 79.81 187 GLN A O 1
ATOM 1465 N N . THR A 1 188 ? -2.702 26.654 -34.426 1.00 76.56 188 THR A N 1
ATOM 1466 C CA . THR A 1 188 ? -2.922 26.271 -33.020 1.00 76.56 188 THR A CA 1
ATOM 1467 C C . THR A 1 188 ? -2.009 25.121 -32.606 1.00 76.56 188 THR A C 1
ATOM 1469 O O . THR A 1 188 ? -1.387 25.184 -31.551 1.00 76.56 188 THR A O 1
ATOM 1472 N N . THR A 1 189 ? -1.884 24.089 -33.447 1.00 81.44 189 THR A N 1
ATOM 1473 C CA . THR A 1 189 ? -1.006 22.938 -33.170 1.00 81.44 189 THR A CA 1
ATOM 1474 C C . THR A 1 189 ? 0.456 23.380 -33.042 1.00 81.44 189 THR A C 1
ATOM 1476 O O . THR A 1 189 ? 1.138 22.984 -32.104 1.00 81.44 189 THR A O 1
ATOM 1479 N N . LEU A 1 190 ? 0.915 24.251 -33.942 1.00 80.94 190 LEU A N 1
ATOM 1480 C CA . LEU A 1 190 ? 2.273 24.784 -33.956 1.00 80.94 190 LEU A CA 1
ATOM 1481 C C . LEU A 1 190 ? 2.551 25.703 -32.751 1.00 80.94 190 LEU A C 1
ATOM 1483 O O . LEU A 1 190 ? 3.612 25.612 -32.146 1.00 80.94 190 LEU A O 1
ATOM 1487 N N . ARG A 1 191 ? 1.593 26.544 -32.344 1.00 77.88 191 ARG A N 1
ATOM 1488 C CA . ARG A 1 191 ? 1.721 27.402 -31.151 1.00 77.88 191 ARG A CA 1
ATOM 1489 C C . ARG A 1 191 ? 1.813 26.602 -29.856 1.00 77.88 191 ARG A C 1
ATOM 1491 O O . ARG A 1 191 ? 2.635 26.926 -29.007 1.00 77.88 191 ARG A O 1
ATOM 1498 N N . LEU A 1 192 ? 1.000 25.556 -29.713 1.00 72.81 192 LEU A N 1
ATOM 1499 C CA . LEU A 1 192 ? 1.073 24.662 -28.555 1.00 72.81 192 LEU A CA 1
ATOM 1500 C C . LEU A 1 192 ? 2.393 23.881 -28.531 1.00 72.81 192 LEU A C 1
ATOM 1502 O O . LEU A 1 192 ? 2.975 23.703 -27.467 1.00 72.81 192 LEU A O 1
ATOM 1506 N N . LEU A 1 193 ? 2.902 23.481 -29.699 1.00 75.81 193 LEU A N 1
ATOM 1507 C CA . LEU A 1 193 ? 4.224 22.870 -29.813 1.00 75.81 193 LEU A CA 1
ATOM 1508 C C . LEU A 1 193 ? 5.334 23.839 -29.371 1.00 75.81 193 LEU A C 1
ATOM 1510 O O . LEU A 1 193 ? 6.195 23.463 -28.584 1.00 75.81 193 LEU A O 1
ATOM 1514 N N . PHE A 1 194 ? 5.290 25.104 -29.806 1.00 70.50 194 PHE A N 1
ATOM 1515 C CA . PHE A 1 194 ? 6.241 26.134 -29.361 1.00 70.50 194 PHE A CA 1
ATOM 1516 C C . PHE A 1 194 ? 6.129 26.469 -27.869 1.00 70.50 194 PHE A C 1
ATOM 1518 O O . PHE A 1 194 ? 7.103 26.922 -27.274 1.00 70.50 194 PHE A O 1
ATOM 1525 N N . ALA A 1 195 ? 4.967 26.239 -27.258 1.00 65.12 195 ALA A N 1
ATOM 1526 C CA . ALA A 1 195 ? 4.783 26.352 -25.814 1.00 65.12 195 ALA A CA 1
ATOM 1527 C C . ALA A 1 195 ? 5.386 25.165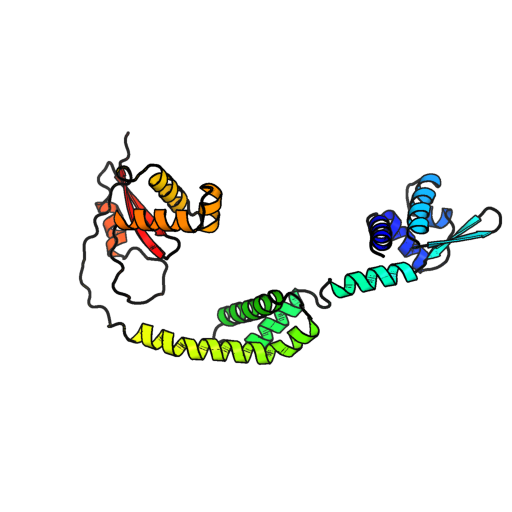 -25.031 1.00 65.12 195 ALA A C 1
ATOM 1529 O O . ALA A 1 195 ? 5.357 25.183 -23.803 1.00 65.12 195 ALA A O 1
ATOM 1530 N N . GLY A 1 196 ? 5.954 24.168 -25.722 1.00 60.38 196 GLY A N 1
ATOM 1531 C CA . GLY A 1 196 ? 6.670 23.041 -25.122 1.00 60.38 196 GLY A CA 1
ATOM 1532 C C . GLY A 1 196 ? 5.793 21.841 -24.774 1.00 60.38 196 GLY A C 1
ATOM 1533 O O . GLY A 1 196 ? 6.223 21.003 -23.992 1.00 60.38 196 GLY A O 1
ATOM 1534 N N . LEU A 1 197 ? 4.571 21.759 -25.315 1.00 66.00 197 LEU A N 1
ATOM 1535 C CA . LEU A 1 197 ? 3.670 20.650 -25.009 1.00 66.00 197 LEU A CA 1
ATOM 1536 C C . LEU A 1 197 ? 4.110 19.358 -25.701 1.00 66.00 197 LEU A C 1
ATOM 1538 O O . LEU A 1 197 ? 4.332 19.312 -26.915 1.00 66.00 197 LEU A O 1
ATOM 1542 N N . GLU A 1 198 ? 4.116 18.282 -24.925 1.00 69.94 198 GLU A N 1
ATOM 1543 C CA . GLU A 1 198 ? 4.448 16.936 -25.367 1.00 69.94 198 GLU A CA 1
ATOM 1544 C C . GLU A 1 198 ? 3.302 16.293 -26.162 1.00 69.94 198 GLU A C 1
ATOM 1546 O O . GLU A 1 198 ? 2.131 16.668 -26.065 1.00 69.94 198 GLU A O 1
ATOM 1551 N N . LYS A 1 199 ? 3.602 15.243 -26.939 1.00 73.94 199 LYS A N 1
ATOM 1552 C CA . LYS A 1 199 ? 2.630 14.591 -27.846 1.00 73.94 199 LYS A CA 1
ATOM 1553 C C . LYS A 1 199 ? 1.297 14.226 -27.182 1.00 73.94 199 LYS A C 1
ATOM 1555 O O . LYS A 1 199 ? 0.236 14.347 -27.797 1.00 73.94 199 LYS A O 1
ATOM 1560 N N . HIS A 1 200 ? 1.343 13.722 -25.953 1.00 69.31 200 HIS A N 1
ATOM 1561 C CA . HIS A 1 200 ? 0.148 13.320 -25.214 1.00 69.31 200 HIS A CA 1
ATOM 1562 C C . HIS A 1 200 ? -0.658 14.535 -24.723 1.00 69.31 200 HIS A C 1
ATOM 1564 O O . HIS A 1 200 ? -1.887 14.512 -24.795 1.00 69.31 200 HIS A O 1
ATOM 1570 N N . GLU A 1 201 ? 0.023 15.610 -24.325 1.00 62.62 201 GLU A N 1
ATOM 1571 C CA . GLU A 1 201 ? -0.571 16.885 -23.914 1.00 62.62 201 GLU A CA 1
ATOM 1572 C C . GLU A 1 201 ? -1.216 17.598 -25.105 1.00 62.62 201 GLU A C 1
ATOM 1574 O O . GLU A 1 201 ? -2.340 18.077 -24.996 1.00 62.62 201 GLU A O 1
ATOM 1579 N N . LEU A 1 202 ? -0.578 17.570 -26.281 1.00 74.19 202 LEU A N 1
ATOM 1580 C CA . LEU A 1 202 ? -1.145 18.098 -27.525 1.00 74.19 202 LEU A CA 1
ATOM 1581 C C . LEU A 1 202 ? -2.429 17.367 -27.924 1.00 74.19 202 LEU A C 1
ATOM 1583 O O . LEU A 1 202 ? -3.404 18.004 -28.316 1.00 74.19 202 LEU A O 1
ATOM 1587 N N . ARG A 1 203 ? -2.466 16.032 -27.809 1.00 85.00 203 ARG A N 1
ATOM 1588 C CA . ARG A 1 203 ? -3.685 15.249 -28.089 1.00 85.00 203 ARG A CA 1
ATOM 1589 C C . ARG A 1 203 ? -4.825 15.616 -27.150 1.00 85.00 203 ARG A C 1
ATOM 1591 O O . ARG A 1 203 ? -5.963 15.724 -27.603 1.00 85.00 203 ARG A O 1
ATOM 1598 N N . TYR A 1 204 ? -4.511 15.805 -25.872 1.00 76.88 204 TYR A N 1
ATOM 1599 C CA . TYR A 1 204 ? -5.478 16.196 -24.856 1.00 76.88 204 TYR A CA 1
ATOM 1600 C C . TYR A 1 204 ? -5.990 17.625 -25.086 1.00 76.88 204 TYR A C 1
ATOM 1602 O O . TYR A 1 204 ? -7.195 17.827 -25.208 1.00 76.88 204 TYR A O 1
ATOM 1610 N N . ALA A 1 205 ? -5.087 18.596 -25.251 1.00 74.31 205 ALA A N 1
ATOM 1611 C CA . ALA A 1 205 ? -5.417 20.009 -25.437 1.00 74.31 205 ALA A CA 1
ATOM 1612 C C . ALA A 1 205 ? -6.190 20.285 -26.737 1.00 74.31 205 ALA A C 1
ATOM 1614 O O . ALA A 1 205 ? -7.048 21.162 -26.777 1.00 74.31 205 ALA A O 1
ATOM 1615 N N . LEU A 1 206 ? -5.904 19.533 -27.804 1.00 80.38 206 LEU A N 1
ATOM 1616 C CA . LEU A 1 206 ? -6.579 19.675 -29.095 1.00 80.38 206 LEU A CA 1
ATOM 1617 C C . LEU A 1 206 ? -7.839 18.803 -29.220 1.00 80.38 206 LEU A C 1
ATOM 1619 O O . LEU A 1 206 ? -8.569 18.958 -30.198 1.00 80.38 206 LEU A O 1
ATOM 1623 N N . GLY A 1 207 ? -8.077 17.870 -28.291 1.00 81.50 207 GLY A N 1
ATOM 1624 C CA . GLY A 1 207 ? -9.202 16.931 -28.347 1.00 81.50 207 GLY A CA 1
ATOM 1625 C C . GLY A 1 207 ? -9.186 16.015 -29.578 1.00 81.50 207 GLY A C 1
ATOM 1626 O O . GLY A 1 207 ? -10.242 15.665 -30.100 1.00 81.50 207 GLY A O 1
ATOM 1627 N N . VAL A 1 208 ? -8.001 15.652 -30.089 1.00 76.38 208 VAL A N 1
ATOM 1628 C CA . VAL A 1 208 ? -7.850 14.885 -31.341 1.00 76.38 208 VAL A CA 1
ATOM 1629 C C . VAL A 1 208 ? -7.224 13.506 -31.137 1.00 76.38 208 VAL A C 1
ATOM 1631 O O . VAL A 1 208 ? -6.424 13.267 -30.230 1.00 76.38 208 VAL A O 1
ATOM 1634 N N . SER A 1 209 ? -7.555 12.576 -32.037 1.00 74.25 209 SER A N 1
ATOM 1635 C CA . SER A 1 209 ? -6.936 11.248 -32.074 1.00 74.25 209 SER A CA 1
ATOM 1636 C C . SER A 1 209 ? -5.462 11.311 -32.505 1.00 74.25 209 SER A C 1
ATOM 1638 O O . SER A 1 209 ? -5.027 12.251 -33.170 1.00 74.25 209 SER A O 1
ATOM 1640 N N . ASP A 1 210 ? -4.685 10.275 -32.167 1.00 70.75 210 ASP A N 1
ATOM 1641 C CA . ASP A 1 210 ? -3.264 10.173 -32.548 1.00 70.75 210 ASP A CA 1
ATOM 1642 C C . ASP A 1 210 ? -3.062 10.237 -34.071 1.00 70.75 210 ASP A C 1
ATOM 1644 O O . ASP A 1 210 ? -2.166 10.916 -34.566 1.00 70.75 210 ASP A O 1
ATOM 1648 N N . ALA A 1 211 ? -3.952 9.585 -34.826 1.00 64.31 211 ALA A N 1
ATOM 1649 C CA . ALA A 1 211 ? -3.935 9.606 -36.285 1.00 64.31 211 ALA A CA 1
ATOM 1650 C C . ALA A 1 211 ? -4.207 11.011 -36.849 1.00 64.31 211 ALA A C 1
ATOM 1652 O O . ALA A 1 211 ? -3.570 11.424 -37.816 1.00 64.31 211 ALA A O 1
ATOM 1653 N N . ALA A 1 212 ? -5.125 11.762 -36.235 1.00 68.44 212 ALA A N 1
ATOM 1654 C CA . ALA A 1 212 ? -5.409 13.136 -36.634 1.00 68.44 212 ALA A CA 1
ATOM 1655 C C . ALA A 1 212 ? -4.239 14.078 -36.310 1.00 68.44 212 ALA A C 1
ATOM 1657 O O . ALA A 1 212 ? -3.918 14.946 -37.120 1.00 68.44 212 ALA A O 1
ATOM 1658 N N . LEU A 1 213 ? -3.564 13.881 -35.173 1.00 79.00 213 LEU A N 1
ATOM 1659 C CA . LEU A 1 213 ? -2.374 14.652 -34.815 1.00 79.00 213 LEU A CA 1
ATOM 1660 C C . LEU A 1 213 ? -1.203 14.377 -35.776 1.00 79.00 213 LEU A C 1
ATOM 1662 O O . LEU A 1 213 ? -0.569 15.318 -36.245 1.00 79.00 213 LEU A O 1
ATOM 1666 N N . ARG A 1 214 ? -0.972 13.112 -36.153 1.00 76.88 214 ARG A N 1
ATOM 1667 C CA . ARG A 1 214 ? 0.039 12.742 -37.163 1.00 76.88 214 ARG A CA 1
ATOM 1668 C C . ARG A 1 214 ? -0.187 13.442 -38.502 1.00 76.88 214 ARG A C 1
ATOM 1670 O O . ARG A 1 214 ? 0.742 14.048 -39.026 1.00 76.88 214 ARG A O 1
ATOM 1677 N N . LYS A 1 215 ? -1.428 13.453 -39.005 1.00 77.56 215 LYS A N 1
ATOM 1678 C CA . LYS A 1 215 ? -1.782 14.169 -40.246 1.00 77.56 215 LYS A CA 1
ATOM 1679 C C . LYS A 1 215 ? -1.501 15.672 -40.163 1.00 77.56 215 LYS A C 1
ATOM 1681 O O . LYS A 1 215 ? -1.107 16.280 -41.154 1.00 77.56 215 LYS A O 1
ATOM 1686 N N . ARG A 1 216 ? -1.682 16.288 -38.988 1.00 82.69 216 ARG A N 1
ATOM 1687 C CA . ARG A 1 216 ? -1.346 17.706 -38.777 1.00 82.69 216 ARG A CA 1
ATOM 1688 C C . ARG A 1 216 ? 0.164 17.947 -38.830 1.00 82.69 216 ARG A C 1
ATOM 1690 O O . ARG A 1 216 ? 0.584 18.903 -39.471 1.00 82.69 216 ARG A O 1
ATOM 1697 N N . PHE A 1 217 ? 0.975 17.072 -38.237 1.00 80.69 217 PHE A N 1
ATOM 1698 C CA . PHE A 1 217 ? 2.437 17.165 -38.330 1.00 80.69 217 PHE A CA 1
ATOM 1699 C C . PHE A 1 217 ? 2.971 16.886 -39.738 1.00 80.69 217 PHE A C 1
ATOM 1701 O O . PHE A 1 217 ? 3.893 17.558 -40.188 1.00 80.69 217 PHE A O 1
ATOM 1708 N N . GLU A 1 218 ? 2.382 15.943 -40.473 1.00 79.00 218 GLU A N 1
ATOM 1709 C CA . GLU A 1 218 ? 2.666 15.754 -41.905 1.00 79.00 218 GLU A CA 1
ATOM 1710 C C . GLU A 1 218 ? 2.367 17.025 -42.707 1.00 79.00 218 GLU A C 1
ATOM 1712 O O . GLU A 1 218 ? 3.196 17.471 -43.499 1.00 79.00 218 GLU A O 1
ATOM 1717 N N . ALA A 1 219 ? 1.220 17.658 -42.451 1.00 78.81 219 ALA A N 1
ATOM 1718 C CA . ALA A 1 219 ? 0.864 18.908 -43.105 1.00 78.81 219 ALA A CA 1
ATOM 1719 C C . ALA A 1 219 ? 1.822 20.055 -42.739 1.00 78.81 219 ALA A C 1
ATOM 1721 O O . ALA A 1 219 ? 2.196 20.806 -43.629 1.00 78.81 219 ALA A O 1
ATOM 1722 N N . LEU A 1 220 ? 2.261 20.188 -41.481 1.00 80.19 220 LEU A N 1
ATOM 1723 C CA . LEU A 1 220 ? 3.259 21.196 -41.080 1.00 80.19 220 LEU A CA 1
ATOM 1724 C C . LEU A 1 220 ? 4.597 20.997 -41.808 1.00 80.19 220 LEU A C 1
ATOM 1726 O O . LEU A 1 220 ? 5.128 21.947 -42.388 1.00 80.19 220 LEU A O 1
ATOM 1730 N N . ARG A 1 221 ? 5.098 19.757 -41.848 1.00 77.25 221 ARG A N 1
ATOM 1731 C CA . ARG A 1 221 ? 6.350 19.398 -42.538 1.00 77.25 221 ARG A CA 1
ATOM 1732 C C . ARG A 1 221 ? 6.306 19.715 -44.029 1.00 77.25 221 ARG A C 1
ATOM 1734 O O . ARG A 1 221 ? 7.278 20.205 -44.587 1.00 77.25 221 ARG A O 1
ATOM 1741 N N . ALA A 1 222 ? 5.154 19.521 -44.663 1.00 76.25 222 ALA A N 1
ATOM 1742 C CA . ALA A 1 222 ? 4.969 19.834 -46.074 1.00 76.25 222 ALA A CA 1
ATOM 1743 C C . ALA A 1 222 ? 4.968 21.346 -46.399 1.00 76.25 222 ALA A C 1
ATOM 1745 O O . ALA A 1 222 ? 4.786 21.693 -47.565 1.00 76.25 222 ALA A O 1
ATOM 1746 N N . ARG A 1 223 ? 5.055 22.253 -45.410 1.00 70.00 223 ARG A N 1
ATOM 1747 C CA . ARG A 1 223 ? 5.058 23.719 -45.620 1.00 70.00 223 ARG A CA 1
ATOM 1748 C C . ARG A 1 223 ? 6.316 24.413 -45.105 1.00 70.00 223 ARG A C 1
ATOM 1750 O O . ARG A 1 223 ? 6.637 25.478 -45.610 1.00 70.00 223 ARG A O 1
ATOM 1757 N N . ALA A 1 224 ? 7.031 23.810 -44.163 1.00 63.47 224 ALA A N 1
ATOM 1758 C CA . ALA A 1 224 ? 8.381 24.215 -43.781 1.00 63.47 224 ALA A CA 1
ATOM 1759 C C . ALA A 1 224 ? 9.307 23.001 -43.907 1.00 63.47 224 ALA A C 1
ATOM 1761 O O . ALA A 1 224 ? 9.660 22.396 -42.891 1.00 63.47 224 ALA A O 1
ATOM 1762 N N . PRO A 1 225 ? 9.639 22.587 -45.144 1.00 54.12 225 PRO A N 1
ATOM 1763 C CA . PRO A 1 225 ? 10.540 21.474 -45.360 1.00 54.12 225 PRO A CA 1
ATOM 1764 C C . PRO A 1 225 ? 11.941 21.914 -44.942 1.00 54.12 225 PRO A C 1
ATOM 1766 O O . PRO A 1 225 ? 12.708 22.447 -45.733 1.00 54.12 225 PRO A O 1
ATOM 1769 N N . ILE A 1 226 ? 12.287 21.700 -43.678 1.00 53.25 226 ILE A N 1
ATOM 1770 C CA . ILE A 1 226 ? 13.690 21.508 -43.349 1.00 53.25 226 ILE A CA 1
ATOM 1771 C C . ILE A 1 226 ? 13.997 20.123 -43.890 1.00 53.25 226 ILE A C 1
ATOM 1773 O O . ILE A 1 226 ? 13.398 19.143 -43.435 1.00 53.25 226 ILE A O 1
ATOM 1777 N N . GLU A 1 227 ? 14.848 20.045 -44.912 1.00 43.22 227 GLU A N 1
ATOM 1778 C CA . GLU A 1 227 ? 15.345 18.757 -45.382 1.00 43.22 227 GLU A CA 1
ATOM 1779 C C . GLU A 1 227 ? 15.780 17.938 -44.166 1.00 43.22 227 GLU A C 1
ATOM 1781 O O . GLU A 1 227 ? 16.504 18.429 -43.293 1.00 43.22 227 GLU A O 1
ATOM 1786 N N . ARG A 1 228 ? 15.314 16.683 -44.086 1.00 40.50 228 ARG A N 1
ATOM 1787 C CA . ARG A 1 228 ? 15.992 15.705 -43.238 1.00 40.50 228 ARG A CA 1
ATOM 1788 C C . ARG A 1 228 ? 17.452 15.756 -43.682 1.00 40.50 228 ARG A C 1
ATOM 1790 O O . ARG A 1 228 ? 17.682 15.451 -44.852 1.00 40.50 228 ARG A O 1
ATOM 1797 N N . PRO A 1 229 ? 18.415 16.121 -42.819 1.00 37.41 229 PRO A N 1
ATOM 1798 C CA . PRO A 1 229 ? 19.799 15.882 -43.177 1.00 37.41 229 PRO A CA 1
ATOM 1799 C C . PRO A 1 229 ? 19.889 14.386 -43.490 1.00 37.41 229 PRO A C 1
ATOM 1801 O O . PRO A 1 229 ? 19.361 13.570 -42.720 1.00 37.41 229 PRO A O 1
ATOM 1804 N N . GLU A 1 230 ? 20.428 14.033 -44.662 1.00 33.53 230 GLU A N 1
ATOM 1805 C CA . GLU A 1 230 ? 20.662 12.632 -45.007 1.00 33.53 230 GLU A CA 1
ATOM 1806 C C . GLU A 1 230 ? 21.324 11.961 -43.810 1.00 33.53 230 GLU A C 1
ATOM 1808 O O . GLU A 1 230 ? 22.200 12.545 -43.180 1.00 33.53 230 GLU A O 1
ATOM 1813 N N . ALA A 1 231 ? 20.778 10.810 -43.421 1.00 39.62 231 ALA A N 1
ATOM 1814 C CA . ALA A 1 231 ? 20.862 10.283 -42.069 1.00 39.62 231 ALA A CA 1
ATOM 1815 C C . ALA A 1 231 ? 22.309 10.129 -41.571 1.00 39.62 231 ALA A C 1
ATOM 1817 O O . ALA A 1 231 ? 22.892 9.054 -41.678 1.00 39.62 231 ALA A O 1
ATOM 1818 N N . THR A 1 232 ? 22.849 11.177 -40.950 1.00 32.56 232 THR A N 1
ATOM 1819 C CA . THR A 1 232 ? 24.111 11.151 -40.225 1.00 32.56 232 THR A CA 1
ATOM 1820 C C . THR A 1 232 ? 23.856 11.489 -38.753 1.00 32.56 232 THR A C 1
ATOM 1822 O O . THR A 1 232 ? 23.419 12.573 -38.384 1.00 32.56 232 THR A O 1
ATOM 1825 N N . SER A 1 233 ? 24.116 10.489 -37.901 1.00 34.22 233 SER A N 1
ATOM 1826 C CA . SER A 1 233 ? 24.374 10.598 -36.457 1.00 34.22 233 SER A CA 1
ATOM 1827 C C . SER A 1 233 ? 23.273 11.189 -35.545 1.00 34.22 233 SER A C 1
ATOM 1829 O O . SER A 1 233 ? 23.115 12.395 -35.369 1.00 34.22 233 SER A O 1
ATOM 1831 N N . ASN A 1 234 ? 22.614 10.293 -34.801 1.00 38.44 234 ASN A N 1
ATOM 1832 C CA . ASN A 1 234 ? 21.773 10.621 -33.652 1.00 38.44 234 ASN A CA 1
ATOM 1833 C C . ASN A 1 234 ? 22.626 10.802 -32.379 1.00 38.44 234 ASN A C 1
ATOM 1835 O O . ASN A 1 234 ? 22.970 9.810 -31.727 1.00 38.44 234 ASN A O 1
ATOM 1839 N N . ARG A 1 235 ? 22.954 12.051 -32.014 1.00 34.75 235 ARG A N 1
ATOM 1840 C CA . ARG A 1 235 ? 23.227 12.432 -30.613 1.00 34.75 235 ARG A CA 1
ATOM 1841 C C . ARG A 1 235 ? 23.186 13.943 -30.365 1.00 34.75 235 ARG A C 1
ATOM 1843 O O . ARG A 1 235 ? 24.166 14.545 -29.950 1.00 34.75 235 ARG A O 1
ATOM 1850 N N . ALA A 1 236 ? 22.022 14.535 -30.576 1.00 31.41 236 ALA A N 1
ATOM 1851 C CA . ALA A 1 236 ? 21.532 15.709 -29.854 1.00 31.41 236 ALA A CA 1
ATOM 1852 C C . ALA A 1 236 ? 20.073 15.940 -30.288 1.00 31.41 236 ALA A C 1
ATOM 1854 O O . ALA A 1 236 ? 19.749 15.576 -31.421 1.00 31.41 236 ALA A O 1
ATOM 1855 N N . PRO A 1 237 ? 19.206 16.582 -29.470 1.00 32.72 237 PRO A N 1
ATOM 1856 C CA . PRO A 1 237 ? 18.020 17.246 -30.037 1.00 32.72 237 PRO A C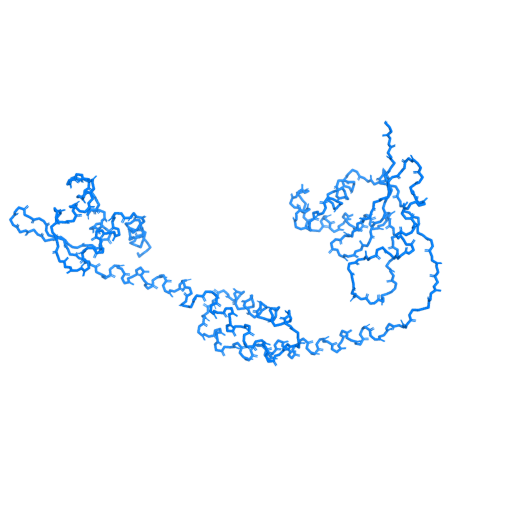A 1
ATOM 1857 C C . PRO A 1 237 ? 18.489 18.109 -31.216 1.00 32.72 237 PRO A C 1
ATOM 1859 O O . PRO A 1 237 ? 19.649 18.522 -31.157 1.00 32.72 237 PRO A O 1
ATOM 1862 N N . PRO A 1 238 ? 17.690 18.375 -32.268 1.00 38.25 238 PRO A N 1
ATOM 1863 C CA . PRO A 1 238 ? 18.158 19.119 -33.435 1.00 38.25 238 PRO A CA 1
ATOM 1864 C C . PRO A 1 238 ? 18.741 20.448 -32.967 1.00 38.25 238 PRO A C 1
ATOM 1866 O O . PRO A 1 238 ? 18.038 21.411 -32.666 1.00 38.25 238 PRO A O 1
ATOM 1869 N N . GLN A 1 239 ? 20.062 20.469 -32.818 1.00 42.38 239 GLN A N 1
ATOM 1870 C CA . GLN A 1 239 ? 20.774 21.670 -32.483 1.00 42.38 239 GLN A CA 1
ATOM 1871 C C . GLN A 1 239 ? 20.741 22.417 -33.789 1.00 42.38 239 GLN A C 1
ATOM 1873 O O . GLN A 1 239 ? 21.287 21.943 -34.789 1.00 42.38 239 GLN A O 1
ATOM 1878 N N . LEU A 1 240 ? 20.058 23.562 -33.777 1.00 39.66 240 LEU A N 1
ATOM 1879 C CA . LEU A 1 240 ? 20.274 24.567 -34.797 1.00 39.66 240 LEU A CA 1
ATOM 1880 C C . LEU A 1 240 ? 21.795 24.645 -34.972 1.00 39.66 240 LEU A C 1
ATOM 1882 O O . LEU A 1 240 ? 22.516 24.917 -34.007 1.00 39.66 240 LEU A O 1
ATOM 1886 N N . ARG A 1 241 ? 22.300 24.282 -36.156 1.00 40.72 241 ARG A N 1
ATOM 1887 C CA . ARG A 1 241 ? 23.735 24.297 -36.449 1.00 40.72 241 ARG A CA 1
ATOM 1888 C C . ARG A 1 241 ? 24.275 25.672 -36.053 1.00 40.72 241 ARG A C 1
ATOM 1890 O O . ARG A 1 241 ? 23.552 26.662 -36.109 1.00 40.72 241 ARG A O 1
ATOM 1897 N N . ARG A 1 242 ? 25.552 25.792 -35.684 1.00 37.50 242 ARG A N 1
ATOM 1898 C CA . ARG A 1 242 ? 26.160 27.102 -35.353 1.00 37.50 242 ARG A CA 1
ATOM 1899 C C . ARG A 1 242 ? 25.916 28.160 -36.448 1.00 37.50 242 ARG A C 1
ATOM 1901 O O . ARG A 1 242 ? 25.728 29.329 -36.130 1.00 37.50 242 ARG A O 1
ATOM 1908 N N . SER A 1 243 ? 25.824 27.730 -37.711 1.00 37.44 243 SER A N 1
ATOM 1909 C CA . SER A 1 243 ? 25.399 28.530 -38.869 1.00 37.44 243 SER A CA 1
ATOM 1910 C C . SER A 1 243 ? 23.927 28.971 -38.832 1.00 37.44 243 SER A C 1
ATOM 1912 O O . SER A 1 243 ? 23.615 30.080 -39.242 1.00 37.44 243 SER A O 1
ATOM 1914 N N . GLN A 1 244 ? 23.028 28.142 -38.301 1.00 42.06 244 GLN A N 1
ATOM 1915 C CA . GLN A 1 244 ? 21.603 28.431 -38.101 1.00 42.06 244 GLN A CA 1
ATOM 1916 C C . GLN A 1 244 ? 21.376 29.330 -36.875 1.00 42.06 244 GLN A C 1
ATOM 1918 O O . GLN A 1 244 ? 20.549 30.232 -36.928 1.00 42.06 244 GLN A O 1
ATOM 1923 N N . VAL A 1 245 ? 22.163 29.164 -35.803 1.00 42.28 245 VAL A N 1
ATOM 1924 C CA . VAL A 1 245 ? 22.169 30.082 -34.646 1.00 42.28 245 VAL A CA 1
ATOM 1925 C C . VAL A 1 245 ? 22.721 31.458 -35.035 1.00 42.28 245 VAL A C 1
ATOM 1927 O O . VAL A 1 245 ? 22.186 32.475 -34.606 1.00 42.28 245 VAL A O 1
ATOM 1930 N N . GLY A 1 246 ? 23.742 31.498 -35.897 1.00 39.72 246 GLY A N 1
ATOM 1931 C CA . GLY A 1 246 ? 24.279 32.734 -36.476 1.00 39.72 246 GLY A CA 1
ATOM 1932 C C . GLY A 1 246 ? 23.357 33.407 -37.501 1.00 39.72 246 GLY A C 1
ATOM 1933 O O . GLY A 1 246 ? 23.525 34.596 -37.756 1.00 39.72 246 GLY A O 1
ATOM 1934 N N . ALA A 1 247 ? 22.375 32.677 -38.049 1.00 42.34 247 ALA A N 1
ATOM 1935 C CA . ALA A 1 247 ? 21.369 33.191 -38.982 1.00 42.34 247 ALA A CA 1
ATOM 1936 C C . ALA A 1 247 ? 20.089 33.713 -38.295 1.00 42.34 247 ALA A C 1
ATOM 1938 O O . ALA A 1 247 ? 19.333 34.480 -38.889 1.00 42.34 247 ALA A O 1
ATOM 1939 N N . LEU A 1 248 ? 19.842 33.340 -37.030 1.00 41.00 248 LEU A N 1
ATOM 1940 C CA . LEU A 1 248 ? 18.701 33.837 -36.243 1.00 41.00 248 LEU A CA 1
ATOM 1941 C C . LEU A 1 248 ? 18.632 35.379 -36.154 1.00 41.00 248 LEU A C 1
ATOM 1943 O O . LEU A 1 248 ? 17.522 35.907 -36.231 1.00 41.00 248 LEU A O 1
ATOM 1947 N N . PRO A 1 249 ? 19.753 36.126 -36.036 1.00 42.62 249 PRO A N 1
ATOM 1948 C CA . PRO A 1 249 ? 19.734 37.589 -36.047 1.00 42.62 249 PRO A CA 1
ATOM 1949 C C . PRO A 1 249 ? 19.541 38.192 -37.448 1.00 42.62 249 PRO A C 1
ATOM 1951 O O . PRO A 1 249 ? 19.000 39.286 -37.555 1.00 42.62 249 PRO A O 1
ATOM 1954 N N . THR A 1 250 ? 19.973 37.513 -38.519 1.00 41.69 250 THR A N 1
ATOM 1955 C CA . THR A 1 250 ? 19.872 38.007 -39.910 1.00 41.69 250 THR A CA 1
ATOM 1956 C C . THR A 1 250 ? 18.518 37.719 -40.557 1.00 41.69 250 THR A C 1
ATOM 1958 O O . THR A 1 250 ? 18.077 38.496 -41.399 1.00 41.69 250 THR A O 1
ATOM 1961 N N . LEU A 1 251 ? 17.821 36.663 -40.130 1.00 43.03 251 LEU A N 1
ATOM 1962 C CA . LEU A 1 251 ? 16.437 36.358 -40.525 1.00 43.03 251 LEU A CA 1
ATOM 1963 C C . LEU A 1 251 ? 15.404 37.250 -39.809 1.00 43.03 251 LEU A C 1
ATOM 1965 O O . LEU A 1 251 ? 14.278 37.414 -40.280 1.00 43.03 251 LEU A O 1
ATOM 1969 N N . ALA A 1 252 ? 15.793 37.866 -38.689 1.00 42.56 252 ALA A N 1
ATOM 1970 C CA . ALA A 1 252 ? 15.036 38.901 -37.997 1.00 42.56 252 ALA A CA 1
ATOM 1971 C C . ALA A 1 252 ? 15.242 40.266 -38.679 1.00 42.56 252 ALA A C 1
ATOM 1973 O O . ALA A 1 252 ? 15.787 41.211 -38.105 1.00 42.56 252 ALA A O 1
ATOM 1974 N N . GLY A 1 253 ? 14.761 40.406 -39.918 1.00 48.97 253 GLY A N 1
ATOM 1975 C CA . GLY A 1 253 ? 14.390 41.735 -40.405 1.00 48.97 253 GLY A CA 1
ATOM 1976 C C . GLY A 1 253 ? 13.457 42.386 -39.374 1.00 48.97 253 GLY A C 1
ATOM 1977 O O . GLY A 1 253 ? 12.683 41.677 -38.733 1.00 48.97 253 GLY A O 1
ATOM 1978 N N . LYS A 1 254 ? 13.539 43.713 -39.185 1.00 49.09 254 LYS A N 1
ATOM 1979 C CA . LYS A 1 254 ? 12.948 44.510 -38.074 1.00 49.09 254 LYS A CA 1
ATOM 1980 C C . LYS A 1 254 ? 11.427 44.342 -37.809 1.00 49.09 254 LYS A C 1
ATOM 1982 O O . LYS A 1 254 ? 10.865 45.091 -37.015 1.00 49.09 254 LYS A O 1
ATOM 1987 N N . SER A 1 255 ? 10.742 43.400 -38.451 1.00 49.03 255 SER A N 1
ATOM 1988 C CA . SER A 1 255 ? 9.298 43.166 -38.363 1.00 49.03 255 SER A CA 1
ATOM 1989 C C . SER A 1 255 ? 8.896 41.680 -38.291 1.00 49.03 255 SER A C 1
ATOM 1991 O O . SER A 1 255 ? 7.702 41.392 -38.331 1.00 49.03 255 SER A O 1
ATOM 1993 N N . ALA A 1 256 ? 9.837 40.731 -38.173 1.00 52.84 256 ALA A N 1
ATOM 1994 C CA . ALA A 1 256 ? 9.524 39.297 -38.105 1.00 52.84 256 ALA A CA 1
ATOM 1995 C C . ALA A 1 256 ? 10.333 38.545 -37.031 1.00 52.84 256 ALA A C 1
ATOM 1997 O O . ALA A 1 256 ? 11.524 38.791 -36.842 1.00 52.84 256 ALA A O 1
ATOM 1998 N N . ARG A 1 257 ? 9.679 37.606 -36.335 1.00 60.28 257 ARG A N 1
ATOM 1999 C CA . ARG A 1 257 ? 10.266 36.688 -35.350 1.00 60.28 257 ARG A CA 1
ATOM 2000 C C . ARG A 1 257 ? 10.407 35.295 -35.965 1.00 60.28 257 ARG A C 1
ATOM 2002 O O . ARG A 1 257 ? 9.439 34.744 -36.475 1.00 60.28 257 ARG A O 1
ATOM 2009 N N . VAL A 1 258 ? 11.599 34.709 -35.893 1.00 60.44 258 VAL A N 1
ATOM 2010 C CA . VAL A 1 258 ? 11.849 33.320 -36.317 1.00 60.44 258 VAL A CA 1
ATOM 2011 C C . VAL A 1 258 ? 11.534 32.369 -35.160 1.00 60.44 258 VAL A C 1
ATOM 2013 O O . VAL A 1 258 ? 11.943 32.620 -34.026 1.00 60.44 258 VAL A O 1
ATOM 2016 N N . LEU A 1 259 ? 10.812 31.283 -35.436 1.00 63.06 259 LEU A N 1
ATOM 2017 C CA . LEU A 1 259 ? 10.370 30.289 -34.461 1.00 63.06 259 LEU A CA 1
ATOM 2018 C C . LEU A 1 259 ? 10.890 28.884 -34.827 1.00 63.06 259 LEU A C 1
ATOM 2020 O O . LEU A 1 259 ? 10.517 28.311 -35.850 1.00 63.06 259 LEU A O 1
ATOM 2024 N N . ALA A 1 260 ? 11.799 28.408 -33.967 1.00 65.06 260 ALA A N 1
ATOM 2025 C CA . ALA A 1 260 ? 12.458 27.098 -33.856 1.00 65.06 260 ALA A CA 1
ATOM 2026 C C . ALA A 1 260 ? 11.698 26.003 -33.082 1.00 65.06 260 ALA A C 1
ATOM 2028 O O . ALA A 1 260 ? 11.579 26.176 -31.872 1.00 65.06 260 ALA A O 1
ATOM 2029 N N . ALA A 1 261 ? 11.204 24.906 -33.669 1.00 62.53 261 ALA A N 1
ATOM 2030 C CA . ALA A 1 261 ? 10.666 23.773 -32.888 1.00 62.53 261 ALA A CA 1
ATOM 2031 C C . ALA A 1 261 ? 11.006 22.421 -33.505 1.00 62.53 261 ALA A C 1
ATOM 2033 O O . ALA A 1 261 ? 11.432 22.340 -34.651 1.00 62.53 261 ALA A O 1
ATOM 2034 N N . SER A 1 262 ? 10.804 21.358 -32.732 1.00 64.69 262 SER A N 1
ATOM 2035 C CA . SER A 1 262 ? 10.849 19.981 -33.225 1.00 64.69 262 SER A CA 1
ATOM 2036 C C . SER A 1 262 ? 9.479 19.348 -33.051 1.00 64.69 262 SER A C 1
ATOM 2038 O O . SER A 1 262 ? 8.846 19.563 -32.019 1.00 64.69 262 SER A O 1
ATOM 2040 N N . ASP A 1 263 ? 9.007 18.592 -34.039 1.00 63.56 263 ASP A N 1
ATOM 2041 C CA . ASP A 1 263 ? 7.832 17.746 -33.839 1.00 63.56 263 ASP A CA 1
ATOM 2042 C C . ASP A 1 263 ? 8.160 16.551 -32.912 1.00 63.56 263 ASP A C 1
ATOM 2044 O O . ASP A 1 263 ? 9.334 16.258 -32.668 1.00 63.56 263 ASP A O 1
ATOM 2048 N N . PRO A 1 264 ? 7.149 15.840 -32.375 1.00 60.06 264 PRO A N 1
ATOM 2049 C CA . PRO A 1 264 ? 7.375 14.684 -31.502 1.00 60.06 264 PRO A CA 1
ATOM 2050 C C . PRO A 1 264 ? 8.110 13.503 -32.151 1.00 60.06 264 PRO A C 1
ATOM 2052 O O . PRO A 1 264 ? 8.449 12.550 -31.454 1.00 60.06 264 PRO A O 1
ATOM 2055 N N . ASP A 1 265 ? 8.306 13.544 -33.470 1.00 61.12 265 ASP A N 1
ATOM 2056 C CA . ASP A 1 265 ? 9.061 12.564 -34.244 1.00 61.12 265 ASP A CA 1
ATOM 2057 C C . ASP A 1 265 ? 10.466 13.117 -34.617 1.00 61.12 265 ASP A C 1
ATOM 2059 O O . ASP A 1 265 ? 11.104 12.606 -35.539 1.00 61.12 265 ASP A O 1
ATOM 2063 N N . GLU A 1 266 ? 10.934 14.154 -33.904 1.00 57.66 266 GLU A N 1
ATOM 2064 C CA . GLU A 1 266 ? 12.245 14.822 -33.998 1.00 57.66 266 GLU A CA 1
ATOM 2065 C C . GLU A 1 266 ? 12.517 15.597 -35.305 1.00 57.66 266 GLU A C 1
ATOM 2067 O O . GLU A 1 266 ? 13.663 15.935 -35.611 1.00 57.66 266 GLU A O 1
ATOM 2072 N N . HIS A 1 267 ? 11.487 15.944 -36.082 1.00 62.25 267 HIS A N 1
ATOM 2073 C CA . HIS A 1 267 ? 11.667 16.780 -37.273 1.00 62.25 267 HIS A CA 1
ATOM 2074 C C . HIS A 1 267 ? 11.739 18.253 -36.886 1.00 62.25 267 HIS A C 1
ATOM 2076 O O . HIS A 1 267 ? 10.823 18.777 -36.252 1.00 62.25 267 HIS A O 1
ATOM 2082 N N . GLY A 1 268 ? 12.796 18.940 -37.322 1.00 62.09 268 GLY A N 1
ATOM 2083 C CA . GLY A 1 268 ? 12.902 20.386 -37.176 1.00 62.09 268 GLY A CA 1
ATOM 2084 C C . GLY A 1 268 ? 11.824 21.118 -37.982 1.00 62.09 268 GLY A C 1
ATOM 2085 O O . GLY A 1 268 ? 11.532 20.769 -39.124 1.00 62.09 268 GLY A O 1
ATOM 2086 N N . LEU A 1 269 ? 11.268 22.166 -37.389 1.00 67.25 269 LEU A N 1
ATOM 2087 C CA . LEU A 1 269 ? 10.290 23.073 -37.971 1.00 67.25 269 LEU A CA 1
ATOM 2088 C C . LEU A 1 269 ? 10.776 24.507 -37.742 1.00 67.25 269 LEU A C 1
ATOM 2090 O O . LEU A 1 269 ? 10.905 24.932 -36.595 1.00 67.25 269 LEU A O 1
ATOM 2094 N N . ILE A 1 270 ? 11.033 25.248 -38.823 1.00 68.81 270 ILE A N 1
ATOM 2095 C CA . ILE A 1 270 ? 11.390 26.672 -38.787 1.00 68.81 270 ILE A CA 1
ATOM 2096 C C . ILE A 1 270 ? 10.277 27.436 -39.486 1.00 68.81 270 ILE A C 1
ATOM 2098 O O . ILE A 1 270 ? 10.027 27.242 -40.677 1.00 68.81 270 ILE A O 1
ATOM 2102 N N . PHE A 1 271 ? 9.639 28.333 -38.744 1.00 69.12 271 PHE A N 1
ATOM 2103 C CA . PHE A 1 271 ? 8.645 29.245 -39.288 1.00 69.12 271 PHE A CA 1
ATOM 2104 C C . PHE A 1 271 ? 8.949 30.691 -38.904 1.00 69.12 271 PHE A C 1
ATOM 2106 O O . PHE A 1 271 ? 9.648 30.955 -37.928 1.00 69.12 271 PHE A O 1
ATOM 2113 N N . THR A 1 272 ? 8.398 31.639 -39.653 1.00 67.94 272 THR A N 1
ATOM 2114 C CA . THR A 1 272 ? 8.484 33.071 -39.349 1.00 67.94 272 THR A CA 1
ATOM 2115 C C . THR A 1 272 ? 7.112 33.632 -38.972 1.00 67.94 272 THR A C 1
ATOM 2117 O O . THR A 1 272 ? 6.092 33.319 -39.589 1.00 67.94 272 THR A O 1
ATOM 2120 N N . GLU A 1 273 ? 7.066 34.456 -37.928 1.00 65.25 273 GLU A N 1
ATOM 2121 C CA . GLU A 1 273 ? 5.883 35.201 -37.495 1.00 65.25 273 GLU A CA 1
ATOM 2122 C C . GLU A 1 273 ? 6.122 36.690 -37.749 1.00 65.25 273 GLU A C 1
ATOM 2124 O O . GLU A 1 273 ? 7.066 37.275 -37.221 1.00 65.25 273 GLU A O 1
ATOM 2129 N N . VAL A 1 274 ? 5.285 37.315 -38.578 1.00 61.75 274 VAL A N 1
ATOM 2130 C CA . VAL A 1 274 ? 5.332 38.767 -38.791 1.00 61.75 274 VAL A CA 1
ATOM 2131 C C . VAL A 1 274 ? 4.661 39.438 -37.598 1.00 61.75 274 VAL A C 1
ATOM 2133 O O . VAL A 1 274 ? 3.496 39.169 -37.310 1.00 61.75 274 VAL A O 1
ATOM 2136 N N . LEU A 1 275 ? 5.391 40.307 -36.901 1.00 55.41 275 LEU A N 1
ATOM 2137 C CA . LEU A 1 275 ? 4.852 41.089 -35.794 1.00 55.41 275 LEU A CA 1
ATOM 2138 C C . LEU A 1 275 ? 4.120 42.298 -36.383 1.00 55.41 275 LEU A C 1
ATOM 2140 O O . LEU A 1 275 ? 4.736 43.312 -36.714 1.00 55.41 275 LEU A O 1
ATOM 2144 N N . THR A 1 276 ? 2.805 42.189 -36.559 1.00 49.19 276 THR A N 1
ATOM 2145 C CA . THR A 1 276 ? 1.959 43.363 -36.803 1.00 49.19 276 THR A CA 1
ATOM 2146 C C . THR A 1 276 ? 1.977 44.247 -35.556 1.00 49.19 276 THR A C 1
ATOM 2148 O O . THR A 1 276 ? 1.735 43.745 -34.459 1.00 49.19 276 THR A O 1
ATOM 2151 N N . LYS A 1 277 ? 2.319 45.530 -35.734 1.00 40.97 277 LYS A N 1
ATOM 2152 C CA . LYS A 1 277 ? 2.212 46.567 -34.696 1.00 40.97 277 LYS A CA 1
ATOM 2153 C C . LYS A 1 277 ? 0.782 46.717 -34.192 1.00 40.97 277 LYS A C 1
ATOM 2155 O O . LYS A 1 277 ? -0.136 46.568 -35.028 1.00 40.97 277 LYS A O 1
#

pLDDT: mean 74.44, std 18.81, range [31.41, 97.12]